Protein AF-A0A2P4XHE2-F1 (afdb_monomer)

Structure (mmCIF, N/CA/C/O backbone):
data_AF-A0A2P4XHE2-F1
#
_entry.id   AF-A0A2P4XHE2-F1
#
loop_
_atom_site.group_PDB
_atom_site.id
_atom_site.type_symbol
_atom_site.label_atom_id
_atom_site.label_alt_id
_atom_site.label_comp_id
_atom_site.label_asym_id
_atom_site.label_entity_id
_atom_site.label_seq_id
_atom_site.pdbx_PDB_ins_code
_atom_site.Cartn_x
_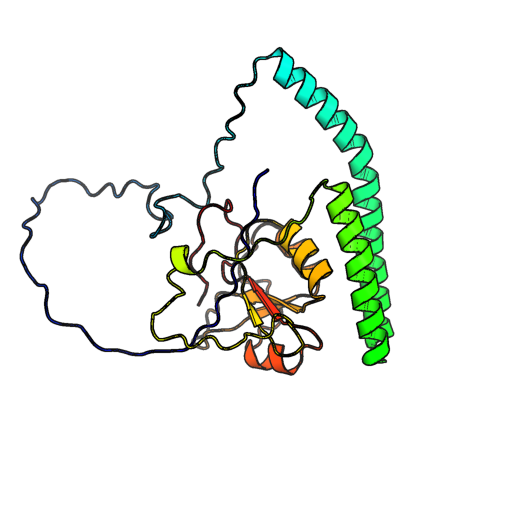atom_site.Cartn_y
_atom_site.Cartn_z
_atom_site.occupancy
_atom_site.B_iso_or_equiv
_atom_site.auth_seq_id
_atom_site.auth_comp_id
_atom_site.auth_asym_id
_atom_site.auth_atom_id
_atom_site.pdbx_PDB_model_num
ATOM 1 N N . MET A 1 1 ? -2.976 2.869 -19.809 1.00 31.91 1 MET A N 1
ATOM 2 C CA . MET A 1 1 ? -3.972 1.784 -19.928 1.00 31.91 1 MET A CA 1
ATOM 3 C C . MET A 1 1 ? -3.359 0.491 -19.411 1.00 31.91 1 MET A C 1
ATOM 5 O O . MET A 1 1 ? -2.682 -0.168 -20.181 1.00 31.91 1 MET A O 1
ATOM 9 N N . THR A 1 2 ? -3.534 0.183 -18.121 1.00 30.78 2 THR A N 1
ATOM 10 C CA . THR A 1 2 ? -3.405 -1.169 -17.529 1.00 30.78 2 THR A CA 1
ATOM 11 C C . THR A 1 2 ? -3.777 -1.090 -16.044 1.00 30.78 2 THR A C 1
ATOM 13 O O . THR A 1 2 ? -3.232 -0.256 -15.325 1.00 30.78 2 THR A O 1
ATOM 16 N N . GLN A 1 3 ? -4.730 -1.933 -15.648 1.00 34.53 3 GLN A N 1
ATOM 17 C CA . GLN A 1 3 ? -5.415 -2.042 -14.351 1.00 34.53 3 GLN A CA 1
ATOM 18 C C . GLN A 1 3 ? -4.506 -2.463 -13.176 1.00 34.53 3 GLN A C 1
ATOM 20 O O . GLN A 1 3 ? -3.525 -3.175 -13.405 1.00 34.53 3 GLN A O 1
ATOM 25 N N . PRO A 1 4 ? -4.914 -2.189 -11.921 1.00 38.31 4 PRO A N 1
ATOM 26 C CA . PRO A 1 4 ? -4.644 -3.052 -10.776 1.00 38.31 4 PRO A CA 1
ATOM 27 C C . PRO A 1 4 ? -5.935 -3.731 -10.272 1.00 38.31 4 PRO A C 1
ATOM 29 O O . PRO A 1 4 ? -6.980 -3.099 -10.129 1.00 38.31 4 PRO A O 1
ATOM 32 N N . ILE A 1 5 ? -5.856 -5.037 -10.010 1.00 35.25 5 ILE A N 1
ATOM 33 C CA . ILE A 1 5 ? -6.949 -5.874 -9.498 1.00 35.25 5 ILE A CA 1
ATOM 34 C C . ILE A 1 5 ? -6.812 -5.953 -7.973 1.00 35.25 5 ILE A C 1
ATOM 36 O O . ILE A 1 5 ? -5.878 -6.572 -7.473 1.00 35.25 5 ILE A O 1
ATOM 40 N N . LEU A 1 6 ? -7.751 -5.352 -7.238 1.00 30.08 6 LEU A N 1
ATOM 41 C CA . LEU A 1 6 ? -7.934 -5.548 -5.796 1.00 30.08 6 LEU A CA 1
ATOM 42 C C . LEU A 1 6 ? -9.179 -6.418 -5.583 1.00 30.08 6 LEU A C 1
ATOM 44 O O . LEU A 1 6 ? -10.278 -6.036 -5.981 1.00 30.08 6 LEU A O 1
ATOM 48 N N . GLN A 1 7 ? -9.010 -7.599 -4.985 1.00 36.44 7 GLN A N 1
ATOM 49 C CA . GLN A 1 7 ? -10.083 -8.579 -4.784 1.00 36.44 7 GLN A CA 1
ATOM 50 C C . GLN A 1 7 ? -10.381 -8.803 -3.294 1.00 36.44 7 GLN A C 1
ATOM 52 O O . GLN A 1 7 ? -9.564 -9.379 -2.584 1.00 36.44 7 GLN A O 1
ATOM 57 N N . LEU A 1 8 ? -11.582 -8.395 -2.863 1.00 28.81 8 LEU A N 1
ATOM 58 C CA . LEU A 1 8 ? -12.221 -8.769 -1.595 1.00 28.81 8 LEU A CA 1
ATOM 59 C C . LEU A 1 8 ? -12.927 -10.121 -1.710 1.00 28.81 8 LEU A C 1
ATOM 61 O O . LEU A 1 8 ? -13.768 -10.298 -2.588 1.00 28.81 8 LEU A O 1
ATOM 65 N N . CYS A 1 9 ? -12.674 -11.023 -0.761 1.00 30.53 9 CYS A N 1
ATOM 66 C CA . CYS A 1 9 ? -13.455 -12.240 -0.550 1.00 30.53 9 CYS A CA 1
ATOM 67 C C . CYS A 1 9 ? -13.792 -12.411 0.938 1.00 30.53 9 CYS A C 1
ATOM 69 O O . CYS A 1 9 ? -12.911 -12.358 1.789 1.00 30.53 9 CYS A O 1
ATOM 71 N N . SER A 1 10 ? -15.077 -12.625 1.229 1.00 26.81 10 SER A N 1
ATOM 72 C CA . SER A 1 10 ? -15.607 -13.019 2.537 1.00 26.81 10 SER A CA 1
ATOM 73 C C . SER A 1 10 ? -15.800 -14.537 2.540 1.00 26.81 10 SER A C 1
ATOM 75 O O . SER A 1 10 ? -16.393 -15.076 1.604 1.00 26.81 10 SER A O 1
ATOM 77 N N . LEU A 1 11 ? -15.264 -15.223 3.551 1.00 30.39 11 LEU A N 1
ATOM 78 C CA . LEU A 1 11 ? -15.358 -16.674 3.717 1.00 30.39 11 LEU A CA 1
ATOM 79 C C . LEU A 1 11 ? -16.548 -17.016 4.617 1.00 30.39 11 LEU A C 1
ATOM 81 O O . LEU A 1 11 ? -16.606 -16.577 5.764 1.00 30.39 11 LEU A O 1
ATOM 85 N N . HIS A 1 12 ? -17.458 -17.847 4.109 1.00 30.03 12 HIS A N 1
ATOM 86 C CA . HIS A 1 12 ? -18.368 -18.625 4.939 1.00 30.03 12 HIS A CA 1
ATOM 87 C C . HIS A 1 12 ? -18.119 -20.110 4.676 1.00 30.03 12 HIS A C 1
ATOM 89 O O . HIS A 1 12 ? -18.004 -20.537 3.528 1.00 30.03 12 HIS A O 1
ATOM 95 N N . SER A 1 13 ? -17.997 -20.837 5.782 1.00 33.34 13 SER A N 1
ATOM 96 C CA . SER A 1 13 ? -17.786 -22.276 5.909 1.00 33.34 13 SER A CA 1
ATOM 97 C C . SER A 1 13 ? -18.733 -23.095 5.034 1.00 33.34 13 SER A C 1
ATOM 99 O O . SER A 1 13 ? -19.907 -22.729 4.943 1.00 33.34 13 SER A O 1
ATOM 101 N N . LEU A 1 14 ? -18.249 -24.210 4.473 1.00 30.33 14 LEU A N 1
ATOM 102 C CA . LEU A 1 14 ? -19.062 -25.413 4.298 1.00 30.33 14 LEU A CA 1
ATOM 103 C C . LEU A 1 14 ? -18.196 -26.676 4.184 1.00 30.33 14 LEU A C 1
ATOM 105 O O . LEU A 1 14 ? -17.383 -26.856 3.280 1.00 30.33 14 LEU A O 1
ATOM 109 N N . GLU A 1 15 ? -18.433 -27.492 5.197 1.00 32.66 15 GLU A N 1
ATOM 110 C CA . GLU A 1 15 ? -18.038 -28.858 5.487 1.00 32.66 15 GLU A CA 1
ATOM 111 C C . GLU A 1 15 ? -18.555 -29.850 4.428 1.00 32.66 15 GLU A C 1
ATOM 113 O O . GLU A 1 15 ? -19.706 -29.779 4.004 1.00 32.66 15 GLU A O 1
ATOM 118 N N . ASP A 1 16 ? -17.668 -30.766 4.043 1.00 33.38 16 ASP A N 1
ATOM 119 C CA . ASP A 1 16 ? -17.878 -32.215 3.963 1.00 33.38 16 ASP A CA 1
ATOM 120 C C . ASP A 1 16 ? -19.127 -32.759 3.235 1.00 33.38 16 ASP A C 1
ATOM 122 O O . ASP A 1 16 ? -20.239 -32.754 3.766 1.00 33.38 16 ASP A O 1
ATOM 126 N N . ARG A 1 17 ? -18.894 -33.309 2.031 1.00 31.62 17 ARG A N 1
ATOM 127 C CA . ARG A 1 17 ? -19.483 -34.536 1.445 1.00 31.62 17 ARG A CA 1
ATOM 128 C C . ARG A 1 17 ? -19.195 -34.551 -0.054 1.00 31.62 17 ARG A C 1
ATOM 130 O O . ARG A 1 17 ? -19.669 -33.681 -0.769 1.00 31.62 17 ARG A O 1
ATOM 137 N N . ASP A 1 18 ? -18.352 -35.495 -0.472 1.00 31.22 18 ASP A N 1
ATOM 138 C CA . ASP A 1 18 ? -18.418 -36.254 -1.739 1.00 31.22 18 ASP A CA 1
ATOM 139 C C . ASP A 1 18 ? -17.044 -36.880 -2.028 1.00 31.22 18 ASP A C 1
ATOM 141 O O . ASP A 1 18 ? -16.368 -36.628 -3.026 1.00 31.22 18 ASP A O 1
ATOM 145 N N . ALA A 1 19 ? -16.615 -37.727 -1.091 1.00 32.06 19 ALA A N 1
ATOM 146 C CA . ALA A 1 19 ? -15.708 -38.818 -1.391 1.00 32.06 19 ALA A CA 1
ATOM 147 C C . ALA A 1 19 ? -16.554 -39.999 -1.885 1.00 32.06 19 ALA A C 1
ATOM 149 O O . ALA A 1 19 ? -17.606 -40.263 -1.314 1.00 32.06 19 ALA A O 1
ATOM 150 N N . GLN A 1 20 ? -16.026 -40.740 -2.866 1.00 31.98 20 GLN A N 1
ATOM 151 C CA . GLN A 1 20 ? -16.607 -41.928 -3.518 1.00 31.98 20 GLN A CA 1
ATOM 152 C C . GLN A 1 20 ? -17.465 -41.623 -4.752 1.00 31.98 20 GLN A C 1
ATOM 154 O O . GLN A 1 20 ? -18.679 -41.617 -4.676 1.00 31.98 20 GLN A O 1
ATOM 159 N N . HIS A 1 21 ? -16.822 -41.419 -5.907 1.00 31.42 21 HIS A N 1
ATOM 160 C CA . HIS A 1 21 ? -17.193 -42.030 -7.198 1.00 31.42 21 HIS A CA 1
ATOM 161 C C . HIS A 1 21 ? -16.370 -41.390 -8.326 1.00 31.42 21 HIS A C 1
ATOM 163 O O . HIS A 1 21 ? -16.851 -40.495 -9.002 1.00 31.42 21 HIS A O 1
ATOM 169 N N . LEU A 1 22 ? -15.117 -41.824 -8.526 1.00 33.22 22 LEU A N 1
ATOM 170 C CA . LEU A 1 22 ? -14.379 -41.690 -9.802 1.00 33.22 22 LEU A CA 1
ATOM 171 C C . LEU A 1 22 ? -13.026 -42.417 -9.720 1.00 33.22 22 LEU A C 1
ATOM 173 O O . LEU A 1 22 ? -11.956 -41.862 -9.939 1.00 33.22 22 LEU A O 1
ATOM 177 N N . ALA A 1 23 ? -13.079 -43.706 -9.387 1.00 33.59 23 ALA A N 1
ATOM 178 C CA . ALA A 1 23 ? -11.962 -44.620 -9.589 1.00 33.59 23 ALA A CA 1
ATOM 179 C C . ALA A 1 23 ? -12.135 -45.300 -10.955 1.00 33.59 23 ALA A C 1
ATOM 181 O O . ALA A 1 23 ? -12.599 -46.436 -11.033 1.00 33.59 23 ALA A O 1
ATOM 182 N N . HIS A 1 24 ? -11.790 -44.599 -12.041 1.00 34.41 24 HIS A N 1
ATOM 183 C CA . HIS A 1 24 ? -11.580 -45.240 -13.338 1.00 34.41 24 HIS A CA 1
ATOM 184 C C . HIS A 1 24 ? -10.122 -45.073 -13.764 1.00 34.41 24 HIS A C 1
ATOM 186 O O . HIS A 1 24 ? -9.576 -43.974 -13.837 1.00 34.41 24 HIS A O 1
ATOM 192 N N . ARG A 1 25 ? -9.491 -46.230 -13.950 1.00 34.38 25 ARG A N 1
ATOM 193 C CA . ARG A 1 25 ? -8.059 -46.471 -14.094 1.00 34.38 25 ARG A CA 1
ATOM 194 C C . ARG A 1 25 ? -7.477 -45.768 -15.325 1.00 34.38 25 ARG A C 1
ATOM 196 O O . ARG A 1 25 ? -7.853 -46.093 -16.446 1.00 34.38 25 ARG A O 1
ATOM 203 N N . VAL A 1 26 ? -6.483 -44.909 -15.106 1.00 39.62 26 VAL A N 1
ATOM 204 C CA . VAL A 1 26 ? -5.451 -44.580 -16.097 1.00 39.62 26 VAL A CA 1
ATOM 205 C C . VAL A 1 26 ? -4.152 -45.199 -15.589 1.00 39.62 26 VAL A C 1
ATOM 207 O O . VAL A 1 26 ? -3.579 -44.756 -14.597 1.00 39.62 26 VAL A O 1
ATOM 210 N N . SER A 1 27 ? -3.734 -46.288 -16.226 1.00 32.00 27 SER A N 1
ATOM 211 C CA . SER A 1 27 ? -2.457 -46.956 -15.984 1.00 32.00 27 SER A CA 1
ATOM 212 C C . SER A 1 27 ? -1.318 -46.100 -16.545 1.00 32.00 27 SER A C 1
ATOM 214 O O . SER A 1 27 ? -1.157 -46.010 -17.761 1.00 32.00 27 SER A O 1
ATOM 216 N N . ILE A 1 28 ? -0.546 -45.464 -15.663 1.00 40.50 28 ILE A N 1
ATOM 217 C CA . ILE A 1 28 ? 0.659 -44.700 -16.012 1.00 40.50 28 ILE A CA 1
ATOM 218 C C . ILE A 1 28 ? 1.874 -45.645 -15.915 1.00 40.50 28 ILE A C 1
ATOM 220 O O . ILE A 1 28 ? 1.992 -46.361 -14.918 1.00 40.50 28 ILE A O 1
ATOM 224 N N . PRO A 1 29 ? 2.767 -45.688 -16.922 1.00 37.38 29 PRO A N 1
ATOM 225 C CA . PRO A 1 29 ? 3.946 -46.555 -16.917 1.00 37.38 29 PRO A CA 1
ATOM 226 C C . PRO A 1 29 ? 4.953 -46.166 -15.814 1.00 37.38 29 PRO A C 1
ATOM 228 O O . PRO A 1 29 ? 5.157 -44.977 -15.560 1.00 37.38 29 PRO A O 1
ATOM 231 N N . PRO A 1 30 ? 5.639 -47.136 -15.180 1.00 47.22 30 PRO A N 1
ATOM 232 C CA . PRO A 1 30 ? 6.496 -46.883 -14.033 1.00 47.22 30 PRO A CA 1
ATOM 233 C C . PRO A 1 30 ? 7.950 -46.675 -14.474 1.00 47.22 30 PRO A C 1
ATOM 235 O O . PRO A 1 30 ? 8.785 -47.515 -14.171 1.00 47.22 30 PRO A O 1
ATOM 238 N N . ASN A 1 31 ? 8.265 -45.614 -15.233 1.00 42.69 31 ASN A N 1
ATOM 239 C CA . ASN A 1 31 ? 9.652 -45.103 -15.308 1.00 42.69 31 ASN A CA 1
ATOM 240 C C . ASN A 1 31 ? 9.845 -43.769 -16.055 1.00 42.69 31 ASN A C 1
ATOM 242 O O . ASN A 1 31 ? 10.823 -43.577 -16.774 1.00 42.69 31 ASN A O 1
ATOM 246 N N . THR A 1 32 ? 8.959 -42.796 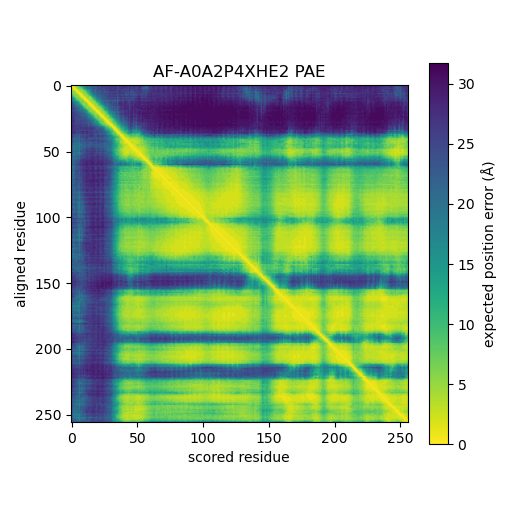-15.868 1.00 46.25 32 THR A N 1
ATOM 247 C CA . THR A 1 32 ? 9.333 -41.390 -16.073 1.00 46.25 32 THR A CA 1
ATOM 248 C C . THR A 1 32 ? 9.672 -40.816 -14.713 1.00 46.25 32 THR A C 1
ATOM 250 O O . THR A 1 32 ? 8.797 -40.562 -13.890 1.00 46.25 32 THR A O 1
ATOM 253 N N . SER A 1 33 ? 10.968 -40.650 -14.454 1.00 47.44 33 SER A N 1
ATOM 254 C CA . SER A 1 33 ? 11.471 -39.858 -13.339 1.00 47.44 33 SER A CA 1
ATOM 255 C C . SER A 1 33 ? 10.660 -38.567 -13.240 1.00 47.44 33 SER A C 1
ATOM 257 O O . SER A 1 33 ? 10.711 -37.729 -14.142 1.00 47.44 33 SER A O 1
ATOM 259 N N . LEU A 1 34 ? 9.900 -38.441 -12.153 1.00 48.06 34 LEU A N 1
ATOM 260 C CA . LEU A 1 34 ? 9.158 -37.259 -11.741 1.00 48.06 34 LEU A CA 1
ATOM 261 C C . LEU A 1 34 ? 10.135 -36.107 -11.467 1.00 48.06 34 LEU A C 1
ATOM 263 O O . LEU A 1 34 ? 10.306 -35.666 -10.333 1.00 48.06 34 LEU A O 1
ATOM 267 N N . SER A 1 35 ? 10.745 -35.546 -12.509 1.00 49.16 35 SER A N 1
ATOM 268 C CA . SER A 1 35 ? 10.979 -34.114 -12.508 1.00 49.16 35 SER A CA 1
ATOM 269 C C . SER A 1 35 ? 9.602 -33.477 -12.671 1.00 49.16 35 SER A C 1
ATOM 271 O O . SER A 1 35 ? 9.223 -33.055 -13.761 1.00 49.16 35 SER A O 1
ATOM 273 N N . MET A 1 36 ? 8.824 -33.421 -11.583 1.00 52.50 36 MET A N 1
ATOM 274 C CA . MET A 1 36 ? 7.921 -32.286 -11.420 1.00 52.50 36 MET A CA 1
ATOM 275 C C . MET A 1 36 ? 8.792 -31.081 -11.729 1.00 52.50 36 MET A C 1
ATOM 277 O O . MET A 1 36 ? 9.771 -30.862 -11.009 1.00 52.50 36 MET A O 1
ATOM 281 N N . GLU A 1 37 ? 8.534 -30.415 -12.859 1.00 55.38 37 GLU A N 1
ATOM 282 C CA . GLU A 1 37 ? 9.315 -29.269 -13.301 1.00 55.38 37 GLU A CA 1
ATOM 283 C C . GLU A 1 37 ? 9.526 -28.404 -12.071 1.00 55.38 37 GLU A C 1
ATOM 285 O O . GLU A 1 37 ? 8.563 -27.921 -11.475 1.00 55.38 37 GLU A O 1
ATOM 290 N N . LYS A 1 38 ? 10.776 -28.298 -11.619 1.00 57.38 38 LYS A N 1
ATOM 291 C CA . LYS A 1 38 ? 11.156 -27.760 -10.303 1.00 57.38 38 LYS A CA 1
ATOM 292 C C . LYS A 1 38 ? 10.609 -26.340 -10.063 1.00 57.38 38 LYS A C 1
ATOM 294 O O . LYS A 1 38 ? 10.585 -25.856 -8.935 1.00 57.38 38 LYS A O 1
ATOM 299 N N . TYR A 1 39 ? 10.140 -25.701 -11.134 1.00 55.69 39 TYR A N 1
ATOM 300 C CA . TYR A 1 39 ? 9.570 -24.364 -11.226 1.00 55.69 39 TYR A CA 1
ATOM 301 C C . TYR A 1 39 ? 8.030 -24.296 -11.145 1.00 55.69 39 TYR A C 1
ATOM 303 O O . TYR A 1 39 ? 7.500 -23.202 -10.944 1.00 55.69 39 TYR A O 1
ATOM 311 N N . SER A 1 40 ? 7.319 -25.424 -11.256 1.00 69.44 40 SER A N 1
ATOM 312 C CA . SER A 1 40 ? 5.846 -25.512 -11.213 1.00 69.44 40 SER A CA 1
ATOM 313 C C . SER A 1 40 ? 5.273 -25.589 -9.794 1.00 69.44 40 SER A C 1
ATOM 315 O O . SER A 1 40 ? 4.098 -25.301 -9.593 1.00 69.44 40 SER A O 1
ATOM 317 N N . ARG A 1 41 ? 6.099 -25.896 -8.780 1.00 79.88 41 ARG A N 1
ATOM 318 C CA . ARG A 1 41 ? 5.663 -26.041 -7.375 1.00 79.88 41 ARG A CA 1
ATOM 319 C C . ARG A 1 41 ? 4.911 -24.819 -6.835 1.00 79.88 41 ARG A C 1
ATOM 321 O O . ARG A 1 41 ? 4.034 -24.967 -5.990 1.00 79.88 41 ARG A O 1
ATOM 328 N N . TRP A 1 42 ? 5.286 -23.629 -7.295 1.00 76.38 42 TRP A N 1
ATOM 329 C CA . TRP A 1 42 ? 4.678 -22.362 -6.885 1.00 76.38 42 TRP A CA 1
ATOM 330 C C . TRP A 1 42 ? 3.744 -21.779 -7.940 1.00 76.38 42 TRP A C 1
ATOM 332 O O . TRP A 1 42 ? 3.282 -20.659 -7.760 1.00 76.38 42 TRP A O 1
ATOM 342 N N . ALA A 1 43 ? 3.491 -22.486 -9.043 1.00 82.00 43 ALA A N 1
ATOM 343 C CA . ALA A 1 43 ? 2.541 -22.023 -10.036 1.00 82.00 43 ALA A CA 1
ATOM 344 C C . ALA A 1 43 ? 1.146 -21.942 -9.408 1.00 82.00 43 ALA A C 1
ATOM 346 O O . ALA A 1 43 ? 0.705 -22.849 -8.698 1.00 82.00 43 ALA A O 1
ATOM 347 N N . ASP A 1 44 ? 0.464 -20.833 -9.661 1.00 81.69 44 ASP A N 1
ATOM 348 C CA . ASP A 1 44 ? -0.937 -20.689 -9.299 1.00 81.69 44 ASP A CA 1
ATOM 349 C C . ASP A 1 44 ? -1.763 -21.748 -10.044 1.00 81.69 44 ASP A C 1
ATOM 351 O O . ASP A 1 44 ? -1.600 -21.952 -11.246 1.00 81.69 44 ASP A O 1
ATOM 355 N N . LEU A 1 45 ? -2.642 -22.435 -9.315 1.00 77.38 45 LEU A N 1
ATOM 356 C CA . LEU A 1 45 ? -3.456 -23.540 -9.827 1.00 77.38 45 LEU A CA 1
ATOM 357 C C . LEU A 1 45 ? -4.409 -23.095 -10.939 1.00 77.38 45 LEU A C 1
ATOM 359 O O . LEU A 1 45 ? -4.756 -23.892 -11.806 1.00 77.38 45 LEU A O 1
ATOM 363 N N . THR A 1 46 ? -4.845 -21.835 -10.907 1.00 76.94 46 THR A N 1
ATOM 364 C CA . THR A 1 46 ? -5.821 -21.312 -11.868 1.00 76.94 46 THR A CA 1
ATOM 365 C C . THR A 1 46 ? -5.164 -20.784 -13.138 1.00 76.94 46 THR A C 1
ATOM 367 O O . THR A 1 46 ? -5.705 -20.953 -14.228 1.00 76.94 46 THR A O 1
ATOM 370 N N . THR A 1 47 ? -3.993 -20.155 -13.015 1.00 79.44 47 THR A N 1
ATOM 371 C CA . THR A 1 47 ? -3.315 -19.483 -14.134 1.00 79.44 47 THR A CA 1
ATOM 372 C C . THR A 1 47 ? -2.094 -20.235 -14.663 1.00 79.44 47 THR A C 1
ATOM 374 O O . THR A 1 47 ? -1.640 -19.947 -15.768 1.00 79.44 47 THR A O 1
ATOM 377 N N . GLY A 1 48 ? -1.526 -21.165 -13.891 1.00 83.19 48 GLY A N 1
ATOM 378 C CA . GLY A 1 48 ? -0.248 -21.819 -14.184 1.00 83.19 48 GLY A CA 1
ATOM 379 C C . GLY A 1 48 ? 0.964 -20.880 -14.106 1.00 83.19 48 GLY A C 1
ATOM 380 O O . GLY A 1 48 ? 2.078 -21.278 -14.445 1.00 83.19 48 GLY A O 1
ATOM 381 N N . ILE A 1 49 ? 0.778 -19.623 -13.681 1.00 85.56 49 ILE A N 1
ATOM 382 C CA . ILE A 1 49 ? 1.837 -18.611 -13.635 1.00 85.56 49 ILE A CA 1
ATOM 383 C C . ILE A 1 49 ? 2.556 -18.688 -12.290 1.00 85.56 49 ILE A C 1
ATOM 385 O O . ILE A 1 49 ? 1.936 -18.758 -11.232 1.00 85.56 49 ILE A O 1
ATOM 389 N N . ASN A 1 50 ? 3.886 -18.609 -12.321 1.00 86.94 50 ASN A N 1
ATOM 390 C CA . ASN A 1 50 ? 4.678 -18.498 -11.104 1.00 86.94 50 ASN A CA 1
ATOM 391 C C . ASN A 1 50 ? 4.610 -17.051 -10.547 1.00 86.94 50 ASN A C 1
ATOM 393 O O . ASN A 1 50 ? 4.992 -16.111 -11.257 1.00 86.94 50 ASN A O 1
ATOM 397 N N . PRO A 1 51 ? 4.164 -16.849 -9.291 1.00 85.44 51 PRO A N 1
ATOM 398 C CA . PRO A 1 51 ? 3.973 -15.538 -8.667 1.00 85.44 51 PRO A CA 1
ATOM 399 C C . PRO A 1 51 ? 5.285 -14.810 -8.369 1.00 85.44 51 PRO A C 1
ATOM 401 O O . PRO A 1 51 ? 5.275 -13.593 -8.205 1.00 85.44 51 PRO A O 1
ATOM 404 N N . PHE A 1 52 ? 6.415 -15.519 -8.337 1.00 85.19 52 PHE A N 1
ATOM 405 C CA . PHE A 1 52 ? 7.734 -14.948 -8.054 1.00 85.19 52 PHE A CA 1
ATOM 406 C C . PHE A 1 52 ? 8.523 -14.605 -9.317 1.00 85.19 52 PHE A C 1
ATOM 408 O O . PHE A 1 52 ? 9.562 -13.952 -9.242 1.00 85.19 52 PHE A O 1
ATOM 415 N N . VAL A 1 53 ? 8.046 -15.027 -10.491 1.00 85.31 53 VAL A N 1
ATOM 416 C CA . VAL A 1 53 ? 8.736 -14.738 -11.748 1.00 85.31 53 VAL A CA 1
ATOM 417 C C . VAL A 1 53 ? 8.368 -13.326 -12.207 1.00 85.31 53 VAL A C 1
ATOM 419 O O . VAL A 1 53 ? 7.178 -13.038 -12.410 1.00 85.31 53 VAL A O 1
ATOM 422 N N . PRO A 1 54 ? 9.357 -12.429 -12.393 1.00 81.31 54 PRO A N 1
ATOM 423 C CA . PRO A 1 54 ? 9.096 -11.105 -12.919 1.00 81.31 54 PRO A CA 1
ATOM 424 C C . PRO A 1 54 ? 8.550 -11.226 -14.337 1.00 81.31 54 PRO A C 1
ATOM 426 O O . PRO A 1 54 ? 9.085 -11.927 -15.199 1.00 81.31 54 PRO A O 1
ATOM 429 N N . GLN A 1 55 ? 7.458 -10.519 -14.584 1.00 78.25 55 GLN A N 1
ATOM 430 C CA . GLN A 1 55 ? 6.821 -10.523 -15.887 1.00 78.25 55 GLN A CA 1
ATOM 431 C C . GLN A 1 55 ? 7.707 -9.762 -16.873 1.00 78.25 55 GLN A C 1
ATOM 433 O O . GLN A 1 55 ? 8.038 -8.594 -16.650 1.00 78.25 55 GLN A O 1
ATOM 438 N N . ARG A 1 56 ? 8.075 -10.413 -17.984 1.00 73.44 56 ARG A N 1
ATOM 439 C CA . ARG A 1 56 ? 8.782 -9.735 -19.074 1.00 73.44 56 ARG A CA 1
ATOM 440 C C . ARG A 1 56 ? 7.911 -8.585 -19.569 1.00 73.44 56 ARG A C 1
ATOM 442 O O . ARG A 1 56 ? 6.797 -8.797 -20.052 1.00 73.44 56 ARG A O 1
ATOM 449 N N . ARG A 1 57 ? 8.412 -7.358 -19.439 1.00 68.00 57 ARG A N 1
ATOM 450 C CA . ARG A 1 57 ? 7.749 -6.194 -20.024 1.00 68.00 57 ARG A CA 1
ATOM 451 C C . ARG A 1 57 ? 7.880 -6.293 -21.546 1.00 68.00 57 ARG A C 1
ATOM 453 O O . ARG A 1 57 ? 8.978 -6.514 -22.047 1.00 68.00 57 ARG A O 1
ATOM 460 N N . ARG A 1 58 ? 6.774 -6.136 -22.282 1.00 66.19 58 ARG A N 1
ATOM 461 C CA . ARG A 1 58 ? 6.769 -6.060 -23.757 1.00 66.19 58 ARG A CA 1
ATOM 462 C C . ARG A 1 58 ? 7.255 -4.684 -24.226 1.00 66.19 58 ARG A C 1
ATOM 464 O O . ARG A 1 58 ? 6.517 -3.960 -24.880 1.00 66.19 58 ARG A O 1
ATOM 471 N N . PHE A 1 59 ? 8.472 -4.299 -23.860 1.00 61.91 59 PHE A N 1
ATOM 472 C CA . PHE A 1 59 ? 9.113 -3.142 -24.473 1.00 61.91 59 PHE A CA 1
ATOM 473 C C . PHE A 1 59 ? 10.130 -3.655 -25.481 1.00 61.91 59 PHE A C 1
ATOM 475 O O . PHE A 1 59 ? 11.180 -4.175 -25.117 1.00 61.91 59 PHE A O 1
ATOM 482 N N . THR A 1 60 ? 9.786 -3.554 -26.761 1.00 62.31 60 THR A N 1
ATOM 483 C CA . THR A 1 60 ? 10.742 -3.706 -27.855 1.00 62.31 60 THR A CA 1
ATOM 484 C C . THR A 1 60 ? 11.486 -2.377 -27.973 1.00 62.31 60 THR A C 1
ATOM 486 O O . THR A 1 60 ? 11.057 -1.491 -28.709 1.00 62.31 60 THR A O 1
ATOM 489 N N . SER A 1 61 ? 12.533 -2.166 -27.178 1.00 68.44 61 SER A N 1
ATOM 490 C CA . SER A 1 61 ? 13.306 -0.922 -27.241 1.00 68.44 61 SER A CA 1
ATOM 491 C C . SER A 1 61 ? 14.648 -1.164 -27.923 1.00 68.44 61 SER A C 1
ATOM 493 O O . SER A 1 61 ? 15.477 -1.939 -27.449 1.00 68.44 61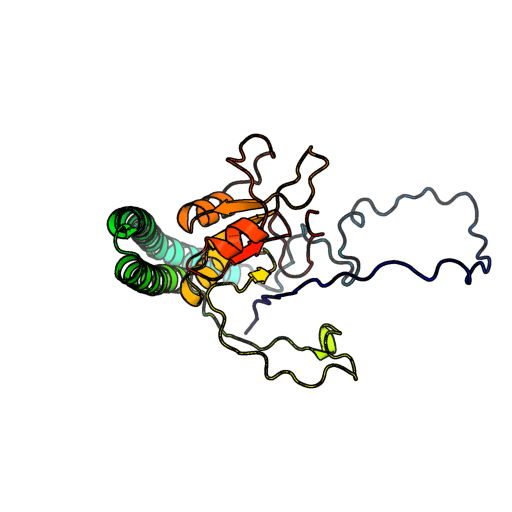 SER A O 1
ATOM 495 N N . GLY A 1 62 ? 14.869 -0.487 -29.052 1.00 87.12 62 GLY A N 1
ATOM 496 C CA . GLY A 1 62 ? 16.210 -0.334 -29.612 1.00 87.12 62 GLY A CA 1
ATOM 497 C C . GLY A 1 62 ? 17.101 0.488 -28.674 1.00 87.12 62 GLY A C 1
ATOM 498 O O . GLY A 1 62 ? 16.603 1.221 -27.815 1.00 87.12 62 GLY A O 1
ATOM 499 N N . TRP A 1 63 ? 18.420 0.399 -28.854 1.00 87.44 63 TRP A N 1
ATOM 500 C CA . TRP A 1 63 ? 19.411 1.092 -28.017 1.00 87.44 63 TRP A CA 1
ATOM 501 C C . TRP A 1 63 ? 19.136 2.600 -27.807 1.00 87.44 63 TRP A C 1
ATOM 503 O O . TRP A 1 63 ? 19.194 3.038 -26.656 1.00 87.44 63 TRP A O 1
ATOM 513 N N . PRO A 1 64 ? 18.716 3.386 -28.825 1.00 88.62 64 PRO A N 1
ATOM 514 C CA . PRO A 1 64 ? 18.407 4.809 -28.632 1.00 88.62 64 PRO A CA 1
ATOM 515 C C . PRO A 1 64 ? 17.236 5.063 -27.672 1.00 88.62 64 PRO A C 1
ATOM 517 O O . PRO A 1 64 ? 17.281 5.980 -26.853 1.00 88.62 64 PRO A O 1
ATOM 520 N N . VAL A 1 65 ? 16.196 4.224 -27.731 1.00 89.56 65 VAL A N 1
ATOM 521 C CA . VAL A 1 65 ? 15.018 4.335 -26.855 1.00 89.56 65 VAL A CA 1
ATOM 522 C C . VAL A 1 65 ? 15.406 4.029 -25.412 1.00 89.56 65 VAL A C 1
ATOM 524 O O . VAL A 1 65 ? 14.969 4.721 -24.495 1.00 89.56 65 VAL A O 1
ATOM 527 N N . THR A 1 66 ? 16.276 3.040 -25.209 1.00 88.19 66 THR A N 1
ATOM 528 C CA . THR A 1 66 ? 16.782 2.679 -23.882 1.00 88.19 66 THR A CA 1
ATOM 529 C C . THR A 1 66 ? 17.584 3.821 -23.251 1.00 88.19 66 THR A C 1
ATOM 531 O O . THR A 1 66 ? 17.379 4.114 -22.075 1.00 88.19 66 THR A O 1
ATOM 534 N N . ILE A 1 67 ? 18.443 4.512 -24.014 1.00 91.88 67 ILE A N 1
ATOM 535 C CA . ILE A 1 67 ? 19.194 5.678 -23.508 1.00 91.88 67 ILE A CA 1
ATOM 536 C C . ILE A 1 67 ? 18.240 6.804 -23.129 1.00 91.88 67 ILE A C 1
ATOM 538 O O . ILE A 1 67 ? 18.322 7.329 -22.019 1.00 91.88 67 ILE A O 1
ATOM 542 N N . LEU A 1 68 ? 17.312 7.157 -24.022 1.00 92.56 68 LEU A N 1
ATOM 543 C CA . LEU A 1 68 ? 16.351 8.223 -23.758 1.00 92.56 68 LEU A CA 1
ATOM 544 C C . LEU A 1 68 ? 15.518 7.918 -22.507 1.00 92.56 68 LEU A C 1
ATOM 546 O O . LEU A 1 68 ? 15.318 8.793 -21.663 1.00 92.56 68 LEU A O 1
ATOM 550 N N . GLN A 1 69 ? 15.076 6.669 -22.352 1.00 90.06 69 GLN A N 1
ATOM 551 C CA . GLN A 1 69 ? 14.336 6.214 -21.179 1.00 90.06 69 GLN A CA 1
ATOM 552 C C . GLN A 1 69 ? 15.190 6.252 -19.903 1.00 90.06 69 GLN A C 1
ATOM 554 O O . GLN A 1 69 ? 14.691 6.658 -18.855 1.00 90.06 69 GLN A O 1
ATOM 559 N N . ALA A 1 70 ? 16.467 5.871 -19.976 1.00 91.44 70 ALA A N 1
ATOM 560 C CA . ALA A 1 70 ? 17.379 5.917 -18.837 1.00 91.44 70 ALA A CA 1
ATOM 561 C C . ALA A 1 70 ? 17.663 7.357 -18.387 1.00 91.44 70 ALA A C 1
ATOM 563 O O . ALA A 1 70 ? 17.589 7.648 -17.193 1.00 91.44 70 ALA A O 1
ATOM 564 N N . VAL A 1 71 ? 17.929 8.270 -19.325 1.00 94.69 71 VAL A N 1
ATOM 565 C CA . VAL A 1 71 ? 18.208 9.683 -19.025 1.00 94.69 71 VAL A CA 1
ATOM 566 C C . VAL A 1 71 ? 16.958 10.369 -18.475 1.00 94.69 71 VAL A C 1
ATOM 568 O O . VAL A 1 71 ? 16.994 10.917 -17.375 1.00 94.69 71 VAL A O 1
ATOM 571 N N . SER A 1 72 ? 15.831 10.282 -19.189 1.00 93.19 72 SER A N 1
ATOM 572 C CA . SER A 1 72 ? 14.569 10.891 -18.743 1.00 93.19 72 SER A CA 1
ATOM 573 C C . SER A 1 72 ? 14.081 10.304 -17.415 1.00 93.19 72 SER A C 1
ATOM 575 O O . SER A 1 72 ? 13.665 11.048 -16.526 1.00 93.19 72 SER A O 1
ATOM 577 N N . GLY A 1 73 ? 14.197 8.984 -17.240 1.00 91.50 73 GLY A N 1
ATOM 578 C CA . GLY A 1 73 ? 13.868 8.300 -15.995 1.00 91.50 73 GLY A CA 1
ATOM 579 C C . GLY A 1 73 ? 14.756 8.732 -14.830 1.00 91.50 73 GLY A C 1
ATOM 580 O O . GLY A 1 73 ? 14.241 8.951 -13.737 1.00 91.50 73 GLY A O 1
ATOM 581 N N . SER A 1 74 ? 16.059 8.921 -15.058 1.00 94.12 74 SER A N 1
ATOM 582 C CA . SER A 1 74 ? 16.998 9.370 -14.020 1.00 94.12 74 SER A CA 1
ATOM 583 C C . SER A 1 74 ? 16.733 10.812 -13.593 1.00 94.12 74 SER A C 1
ATOM 585 O O . SER A 1 74 ? 16.685 11.092 -12.398 1.00 94.12 74 SER A O 1
ATOM 587 N N . VAL A 1 75 ? 16.481 11.718 -14.544 1.00 95.25 75 VAL A N 1
ATOM 588 C CA . VAL A 1 75 ? 16.113 13.115 -14.244 1.00 95.25 75 VAL A CA 1
ATOM 589 C C . VAL A 1 75 ? 14.818 13.165 -13.432 1.00 95.25 75 VAL A C 1
ATOM 591 O O . VAL A 1 75 ? 14.747 13.835 -12.401 1.00 95.25 75 VAL A O 1
ATOM 594 N N . LEU A 1 76 ? 13.803 12.404 -13.849 1.00 93.31 76 LEU A N 1
ATOM 595 C CA . LEU A 1 76 ? 12.530 12.340 -13.139 1.00 93.31 76 LEU A CA 1
ATOM 596 C C . LEU A 1 76 ? 12.678 11.714 -11.744 1.00 93.31 76 LEU A C 1
ATOM 598 O O . LEU A 1 76 ? 12.023 12.161 -10.803 1.00 93.31 76 LEU A O 1
ATOM 602 N N . ALA A 1 77 ? 13.545 10.710 -11.591 1.00 92.88 77 ALA A N 1
ATOM 603 C CA . ALA A 1 77 ? 13.853 10.103 -10.301 1.00 92.88 77 ALA A CA 1
ATOM 604 C C . ALA A 1 77 ? 14.553 11.091 -9.359 1.00 92.88 77 ALA A C 1
ATOM 606 O O . ALA A 1 77 ? 14.133 11.209 -8.211 1.00 92.88 77 ALA A O 1
ATOM 607 N N . LEU A 1 78 ? 15.548 11.844 -9.841 1.00 95.38 78 LEU A N 1
ATOM 608 C CA . LEU A 1 78 ? 16.250 12.864 -9.053 1.00 95.38 78 LEU A CA 1
ATOM 609 C C . LEU A 1 78 ? 15.314 13.978 -8.579 1.00 95.38 78 LEU A C 1
ATOM 611 O O . LEU A 1 78 ? 15.434 14.431 -7.445 1.00 95.38 78 LEU A O 1
ATOM 615 N N . LEU A 1 79 ? 14.348 14.379 -9.409 1.00 94.31 79 LEU A N 1
ATOM 616 C CA . LEU A 1 79 ? 13.344 15.373 -9.031 1.00 94.31 79 LEU A CA 1
ATOM 617 C C . LEU A 1 79 ? 12.329 14.822 -8.018 1.00 94.31 79 LEU A C 1
ATOM 619 O O . LEU A 1 79 ? 11.948 15.506 -7.070 1.00 94.31 79 LEU A O 1
ATOM 623 N N . ARG A 1 80 ? 11.867 13.580 -8.209 1.00 94.69 80 ARG A N 1
ATOM 624 C CA . ARG A 1 80 ? 10.838 12.967 -7.354 1.00 94.69 80 ARG A CA 1
ATOM 625 C C . ARG A 1 80 ? 11.380 12.490 -6.016 1.00 94.69 80 ARG A C 1
ATOM 627 O O . ARG A 1 80 ? 10.656 12.555 -5.030 1.00 94.69 80 ARG A O 1
ATOM 634 N N . PHE A 1 81 ? 12.621 12.018 -5.963 1.00 94.81 81 PHE A N 1
ATOM 635 C CA . PHE A 1 81 ? 13.230 11.470 -4.754 1.00 94.81 81 PHE A CA 1
ATOM 636 C C . PHE A 1 81 ? 13.137 12.401 -3.528 1.00 94.81 81 PHE A C 1
ATOM 638 O O . PHE A 1 81 ? 12.597 11.952 -2.513 1.00 94.81 81 PHE A O 1
ATOM 645 N N . PRO A 1 82 ? 13.555 13.684 -3.583 1.00 96.06 82 PRO A N 1
ATOM 646 C CA . PRO A 1 82 ? 13.429 14.581 -2.434 1.00 96.06 82 PRO A CA 1
ATOM 647 C C . PRO A 1 82 ? 11.963 14.822 -2.050 1.00 96.06 82 PRO A C 1
ATOM 649 O O . PRO A 1 82 ? 11.640 14.871 -0.866 1.00 96.06 82 PRO A O 1
ATOM 652 N N . LEU A 1 83 ? 11.056 14.896 -3.030 1.00 95.31 83 LEU A N 1
ATOM 653 C CA . LEU A 1 83 ? 9.624 15.077 -2.777 1.00 95.31 83 LEU A CA 1
ATOM 654 C C . LEU A 1 83 ? 9.010 13.866 -2.064 1.00 95.31 83 LEU A C 1
ATOM 656 O O . LEU A 1 83 ? 8.242 14.038 -1.115 1.00 95.31 83 LEU A O 1
ATOM 660 N N . VAL A 1 84 ? 9.365 12.645 -2.483 1.00 94.31 84 VAL A N 1
ATOM 661 C CA . VAL A 1 84 ? 8.946 11.407 -1.807 1.00 94.31 84 VAL A CA 1
ATOM 662 C C . VAL A 1 84 ? 9.504 11.367 -0.390 1.00 94.31 84 VAL A C 1
ATOM 664 O O . VAL A 1 84 ? 8.760 11.047 0.538 1.00 94.31 84 VAL A O 1
ATOM 667 N N . LEU A 1 85 ? 10.781 11.712 -0.209 1.00 94.50 85 LEU A N 1
ATOM 668 C CA . LEU A 1 85 ? 11.433 11.703 1.097 1.00 94.50 85 LEU A CA 1
ATOM 669 C C . LEU A 1 85 ? 10.727 12.651 2.075 1.00 94.50 85 LEU A C 1
ATOM 671 O O . LEU A 1 85 ? 10.280 12.211 3.133 1.00 94.50 85 LEU A O 1
ATOM 675 N N . VAL A 1 86 ? 10.548 13.919 1.693 1.00 96.50 86 VAL A N 1
ATOM 676 C CA . VAL A 1 86 ? 9.874 14.928 2.527 1.00 96.50 86 VAL A CA 1
ATOM 677 C C . VAL A 1 86 ? 8.431 14.523 2.827 1.00 96.50 86 VAL A C 1
ATOM 679 O O . VAL A 1 86 ? 8.008 14.568 3.981 1.00 96.50 86 VAL A O 1
ATOM 682 N N . SER A 1 87 ? 7.686 14.053 1.821 1.00 94.50 87 SER A N 1
ATOM 683 C CA . SER A 1 87 ? 6.290 13.628 2.005 1.00 94.50 87 SER A CA 1
ATOM 684 C C . SER A 1 87 ? 6.166 12.411 2.925 1.00 94.50 87 SER A C 1
ATOM 686 O O . SER A 1 87 ? 5.234 12.330 3.722 1.00 94.50 87 SER A O 1
ATOM 688 N N . THR A 1 88 ? 7.113 11.472 2.852 1.00 93.25 88 THR A N 1
ATOM 689 C CA . THR A 1 88 ? 7.137 10.283 3.718 1.00 93.25 88 THR A CA 1
ATOM 690 C C . THR A 1 88 ? 7.483 10.656 5.156 1.00 93.25 88 THR A C 1
ATOM 692 O O . THR A 1 88 ? 6.829 10.181 6.082 1.00 93.25 88 THR A O 1
ATOM 695 N N . VAL A 1 89 ? 8.461 11.544 5.364 1.00 95.44 89 VAL A N 1
ATOM 696 C CA . VAL A 1 89 ? 8.791 12.060 6.702 1.00 95.44 89 VAL A CA 1
ATOM 697 C C . VAL A 1 89 ? 7.589 12.794 7.300 1.00 95.44 89 VAL A C 1
ATOM 699 O O . VAL A 1 89 ? 7.205 12.512 8.434 1.00 95.44 89 VAL A O 1
ATOM 702 N N . ALA A 1 90 ? 6.931 13.659 6.522 1.00 95.38 90 ALA A N 1
ATOM 703 C CA . ALA A 1 90 ? 5.710 14.340 6.944 1.00 95.38 90 ALA A CA 1
ATOM 704 C C . ALA A 1 90 ? 4.589 13.349 7.303 1.00 95.38 90 ALA A C 1
ATOM 706 O O . ALA A 1 90 ? 3.937 13.516 8.334 1.00 95.38 90 ALA A O 1
ATOM 707 N N . LEU A 1 91 ? 4.400 12.284 6.512 1.00 93.88 91 LEU A N 1
ATOM 708 C CA . LEU A 1 91 ? 3.438 11.221 6.810 1.00 93.88 91 LEU A CA 1
ATOM 709 C C . LEU A 1 91 ? 3.708 10.578 8.173 1.00 93.88 91 LEU A C 1
ATOM 711 O O . LEU A 1 91 ? 2.778 10.443 8.966 1.00 93.88 91 LEU A O 1
ATOM 715 N N . VAL A 1 92 ? 4.957 10.204 8.459 1.00 93.88 92 VAL A N 1
ATOM 716 C CA . VAL A 1 92 ? 5.327 9.576 9.737 1.00 93.88 92 VAL A CA 1
ATOM 717 C C . VAL A 1 92 ? 5.085 10.533 10.904 1.00 93.88 92 VAL A C 1
ATOM 719 O O . VAL A 1 92 ? 4.413 10.158 11.863 1.00 93.88 92 VAL A O 1
ATOM 722 N N . LEU A 1 93 ? 5.573 11.774 10.808 1.00 94.56 93 LEU A N 1
ATOM 723 C CA . LEU A 1 93 ? 5.434 12.771 11.872 1.00 94.56 93 LEU A CA 1
ATOM 724 C C . LEU A 1 93 ? 3.965 13.072 12.181 1.00 94.56 93 LEU A C 1
ATOM 726 O O . LEU A 1 93 ? 3.553 13.025 13.340 1.00 94.56 93 LEU A O 1
ATOM 730 N N . ILE A 1 94 ? 3.152 13.325 11.153 1.00 92.56 94 ILE A N 1
ATOM 731 C CA . ILE A 1 94 ? 1.738 13.646 11.357 1.00 92.56 94 ILE A CA 1
ATOM 732 C C . ILE A 1 94 ? 0.976 12.414 11.865 1.00 92.56 94 ILE A C 1
ATOM 734 O O . ILE A 1 94 ? 0.097 12.562 12.711 1.00 92.56 94 ILE A O 1
ATOM 738 N N . ASN A 1 95 ? 1.321 11.194 11.432 1.00 90.94 95 ASN A N 1
ATOM 739 C CA . ASN A 1 95 ? 0.699 9.976 11.963 1.00 90.94 95 ASN A CA 1
ATOM 740 C C . ASN A 1 95 ? 0.946 9.824 13.475 1.00 90.94 95 ASN A C 1
ATOM 742 O O . ASN A 1 95 ? 0.011 9.510 14.211 1.00 90.94 95 ASN A O 1
ATOM 746 N N . VAL A 1 96 ? 2.160 10.133 13.946 1.00 90.50 96 VAL A N 1
ATOM 747 C CA . VAL A 1 96 ? 2.491 10.158 15.381 1.00 90.50 96 VAL A CA 1
ATOM 748 C C . VAL A 1 96 ? 1.673 11.225 16.115 1.00 90.50 96 VAL A C 1
ATOM 750 O O . VAL A 1 96 ? 1.047 10.918 17.128 1.00 90.50 96 VAL A O 1
ATOM 753 N N . ILE A 1 97 ? 1.600 12.451 15.583 1.00 90.19 97 ILE A N 1
ATOM 754 C CA . ILE A 1 97 ? 0.824 13.550 16.187 1.00 90.19 97 ILE A CA 1
ATOM 755 C C . ILE A 1 97 ? -0.665 13.186 16.291 1.00 90.19 97 ILE A C 1
ATOM 757 O O . ILE A 1 97 ? -1.274 13.327 17.352 1.00 90.19 97 ILE A O 1
ATOM 761 N N . VAL A 1 98 ? -1.257 12.668 15.211 1.00 88.69 98 VAL A N 1
ATOM 762 C CA . VAL A 1 98 ? -2.665 12.244 15.183 1.00 88.69 98 VAL A CA 1
ATOM 763 C C . VAL A 1 98 ? -2.912 11.078 16.142 1.00 88.69 98 VAL A C 1
ATOM 765 O O . VAL A 1 98 ? -3.964 11.034 16.777 1.00 88.69 98 VAL A O 1
ATOM 768 N N . SER A 1 99 ? -1.950 10.161 16.294 1.00 84.44 99 SER A N 1
ATOM 769 C CA . SER A 1 99 ? -2.048 9.062 17.260 1.00 84.44 99 SER A CA 1
ATOM 770 C C . SER A 1 99 ? -2.103 9.559 18.706 1.00 84.44 99 SER A C 1
ATOM 772 O O . SER A 1 99 ? -2.800 8.954 19.516 1.00 84.44 99 SER A O 1
ATOM 774 N N . ILE A 1 100 ? -1.402 10.648 19.036 1.00 86.56 100 ILE A N 1
ATOM 775 C CA . ILE A 1 100 ? -1.455 11.272 20.368 1.00 86.56 100 ILE A CA 1
ATOM 776 C C . ILE A 1 100 ? -2.793 11.999 20.560 1.00 86.56 100 ILE A C 1
ATOM 778 O O . ILE A 1 100 ? -3.417 11.891 21.612 1.00 86.56 100 ILE A O 1
ATOM 782 N N . LEU A 1 101 ? -3.283 12.690 19.528 1.00 84.19 101 LEU A N 1
ATOM 783 C CA . LEU A 1 101 ? -4.545 13.438 19.576 1.00 84.19 101 LEU A CA 1
ATOM 784 C C . LEU A 1 101 ? -5.799 12.537 19.558 1.00 84.19 101 LEU A C 1
ATOM 786 O O . LEU A 1 101 ? -6.913 13.000 19.810 1.00 84.19 101 LEU A O 1
ATOM 790 N N . ALA A 1 102 ? -5.632 11.235 19.305 1.00 76.62 102 ALA A N 1
ATOM 791 C CA . ALA A 1 102 ? -6.707 10.245 19.258 1.00 76.62 102 ALA A CA 1
ATOM 792 C C . ALA A 1 102 ? -7.407 9.985 20.609 1.00 76.62 102 ALA A C 1
ATOM 794 O O . ALA A 1 102 ? -8.360 9.207 20.645 1.00 76.62 102 ALA A O 1
ATOM 795 N N . VAL A 1 103 ? -6.995 10.659 21.692 1.00 82.12 103 VAL A N 1
ATOM 796 C CA . VAL A 1 103 ? -7.717 10.691 22.980 1.00 82.12 103 VAL A CA 1
ATOM 797 C C . VAL A 1 103 ? -9.184 11.095 22.785 1.00 82.12 103 VAL A C 1
ATOM 799 O O . VAL A 1 103 ? -10.063 10.561 23.458 1.00 82.12 103 VAL A O 1
ATOM 802 N N . ILE A 1 104 ? -9.469 11.979 21.819 1.00 83.62 104 ILE A N 1
ATOM 803 C CA . ILE A 1 104 ? -10.838 12.320 21.414 1.00 83.62 104 ILE A CA 1
ATOM 804 C C . ILE A 1 104 ? -11.206 11.482 20.174 1.00 83.62 104 ILE A C 1
ATOM 806 O O . ILE A 1 104 ? -10.731 11.776 19.070 1.00 83.62 104 ILE A O 1
ATOM 810 N N . PRO A 1 105 ? -12.079 10.463 20.299 1.00 78.56 105 PRO A N 1
ATOM 811 C CA . PRO A 1 105 ? -12.244 9.429 19.273 1.00 78.56 105 PRO A CA 1
ATOM 812 C C . PRO A 1 105 ? -12.845 9.952 17.961 1.00 78.56 105 PRO A C 1
ATOM 814 O O . PRO A 1 105 ? -12.489 9.481 16.880 1.00 78.56 105 PRO A O 1
ATOM 817 N N . PHE A 1 106 ? -13.738 10.942 18.030 1.00 83.31 106 PHE A N 1
ATOM 818 C CA . PHE A 1 106 ? -14.375 11.515 16.843 1.00 83.31 106 PHE A CA 1
ATOM 819 C C . PHE A 1 106 ? -13.411 12.405 16.050 1.00 83.31 106 PHE A C 1
ATOM 821 O O . PHE A 1 106 ? -13.215 12.207 14.847 1.00 83.31 106 PHE A O 1
ATOM 828 N N . LEU A 1 107 ? -12.767 13.354 16.735 1.00 85.06 107 LEU A N 1
ATOM 829 C CA . LEU A 1 107 ? -11.874 14.321 16.103 1.00 85.06 107 LEU A CA 1
ATOM 830 C C . LEU A 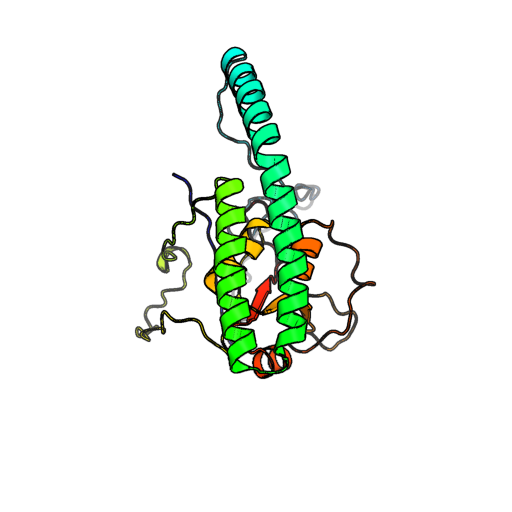1 107 ? -10.593 13.651 15.594 1.00 85.06 107 LEU A C 1
ATOM 832 O O . LEU A 1 107 ? -10.194 13.880 14.453 1.00 85.06 107 LEU A O 1
ATOM 836 N N . GLY A 1 108 ? -10.011 12.742 16.384 1.00 85.62 108 GLY A N 1
ATOM 837 C CA . GLY A 1 108 ? -8.843 11.963 15.975 1.00 85.62 108 GLY A CA 1
ATOM 838 C C . GLY A 1 108 ? -9.107 11.137 14.716 1.00 85.62 108 GLY A C 1
ATOM 839 O O . GLY A 1 108 ? -8.264 11.079 13.823 1.00 85.62 108 GLY A O 1
ATOM 840 N N . ARG A 1 109 ? -10.309 10.562 14.575 1.00 86.12 109 ARG A N 1
ATOM 841 C CA . ARG A 1 109 ? -10.683 9.804 13.375 1.00 86.12 109 ARG A CA 1
ATOM 842 C C . ARG A 1 109 ? -10.829 10.683 12.137 1.00 86.12 109 ARG A C 1
ATOM 844 O O . ARG A 1 109 ? -10.379 10.282 11.063 1.00 86.12 109 ARG A O 1
ATOM 851 N N . LEU A 1 110 ? -11.477 11.840 12.264 1.00 89.88 110 LEU A N 1
ATOM 852 C CA . LEU A 1 110 ? -11.642 12.767 11.145 1.00 89.88 110 LEU A CA 1
ATOM 853 C C . LEU A 1 110 ? -10.281 13.285 10.667 1.00 89.88 110 LEU A C 1
ATOM 855 O O . LEU A 1 110 ? -9.998 13.231 9.472 1.00 89.88 110 LEU A O 1
ATOM 859 N N . LEU A 1 111 ? -9.426 13.702 11.605 1.00 90.50 111 LEU A N 1
ATOM 860 C CA . LEU A 1 111 ? -8.072 14.166 11.313 1.00 90.50 111 LEU A CA 1
ATOM 861 C C . LEU A 1 111 ? -7.216 13.059 10.702 1.00 90.50 111 LEU A C 1
ATOM 863 O O . LEU A 1 111 ? -6.566 13.302 9.692 1.00 90.50 111 LEU A O 1
ATOM 867 N N . LYS A 1 112 ? -7.270 11.830 11.237 1.00 90.31 112 LYS A N 1
ATOM 868 C CA . LYS A 1 112 ? -6.604 10.667 10.631 1.00 90.31 112 LYS A CA 1
ATOM 869 C C . LYS A 1 112 ? -7.034 10.499 9.179 1.00 90.31 112 LYS A C 1
ATOM 871 O O . LYS A 1 112 ? -6.186 10.408 8.299 1.00 90.31 112 LYS A O 1
ATOM 876 N N . ARG A 1 113 ? -8.344 10.504 8.925 1.00 91.62 113 ARG A N 1
ATOM 877 C CA . ARG A 1 113 ? -8.889 10.305 7.582 1.00 91.62 113 ARG A CA 1
ATOM 878 C C . ARG A 1 113 ? -8.475 11.405 6.612 1.00 91.62 113 ARG A C 1
ATOM 880 O O . ARG A 1 113 ? -8.096 11.099 5.488 1.00 91.62 113 ARG A O 1
ATOM 887 N N . LEU A 1 114 ? -8.541 12.665 7.036 1.00 93.38 114 LEU A N 1
ATOM 888 C CA . LEU A 1 114 ? -8.156 13.805 6.207 1.00 93.38 114 LEU A CA 1
ATOM 889 C C . LEU A 1 114 ? -6.658 13.770 5.883 1.00 93.38 114 LEU A C 1
ATOM 891 O O . LEU A 1 114 ? -6.270 13.876 4.723 1.00 93.38 114 LEU A O 1
ATOM 895 N N . THR A 1 115 ? -5.832 13.560 6.905 1.00 92.50 115 THR A N 1
ATOM 896 C CA . THR A 1 115 ? -4.376 13.470 6.795 1.00 92.50 115 THR A CA 1
ATOM 897 C C . THR A 1 115 ? -3.946 12.318 5.891 1.00 92.50 115 THR A C 1
ATOM 899 O O . THR A 1 115 ? -3.151 12.524 4.976 1.00 92.50 115 THR A O 1
ATOM 902 N N . GLU A 1 116 ? -4.474 11.110 6.109 1.00 93.25 116 GLU A N 1
ATOM 903 C CA . GLU A 1 116 ? -4.152 9.946 5.278 1.00 93.25 116 GLU A CA 1
ATOM 904 C C . GLU A 1 116 ? -4.626 10.146 3.840 1.00 93.25 116 GLU A C 1
ATOM 906 O O . GLU A 1 116 ? -3.878 9.841 2.913 1.00 93.25 116 GLU A O 1
ATOM 911 N N . TRP A 1 117 ? -5.819 10.715 3.638 1.00 94.50 117 TRP A N 1
ATOM 912 C CA . TRP A 1 117 ? -6.314 11.037 2.304 1.00 94.50 117 TRP A CA 1
ATOM 913 C C . TRP A 1 117 ? -5.395 12.026 1.578 1.00 94.50 117 TRP A C 1
ATOM 915 O O . TRP A 1 117 ? -5.024 11.759 0.436 1.00 94.50 117 TRP A O 1
ATOM 925 N N . LEU A 1 118 ? -4.974 13.114 2.229 1.00 95.31 118 LEU A N 1
ATOM 926 C CA . LEU A 1 118 ? -4.091 14.125 1.636 1.00 95.31 118 LEU A CA 1
ATOM 927 C C . LEU A 1 118 ? -2.687 13.573 1.350 1.00 95.31 118 LEU A C 1
ATOM 929 O O . LEU A 1 118 ? -2.238 13.593 0.203 1.00 95.31 118 LEU A O 1
ATOM 933 N N . LEU A 1 119 ? -1.999 13.047 2.368 1.00 94.50 119 LEU A N 1
ATOM 934 C CA . LEU A 1 119 ? -0.597 12.630 2.255 1.00 94.50 119 LEU A CA 1
ATOM 935 C C . LEU A 1 119 ? -0.435 11.387 1.384 1.00 94.50 119 LEU A C 1
ATOM 937 O O . LEU A 1 119 ? 0.465 11.349 0.548 1.00 94.50 119 LEU A O 1
ATOM 941 N N . CYS A 1 120 ? -1.315 10.388 1.508 1.00 94.69 120 CYS A N 1
ATOM 942 C CA . CYS A 1 120 ? -1.227 9.210 0.646 1.00 94.69 120 CYS A CA 1
ATOM 943 C C . CYS A 1 120 ? -1.576 9.562 -0.807 1.00 94.69 120 CYS A C 1
ATOM 945 O O . CYS A 1 120 ? -0.943 9.031 -1.717 1.00 94.69 120 CYS A O 1
ATOM 947 N N . SER A 1 121 ? -2.523 10.482 -1.049 1.00 94.31 121 SER A N 1
ATOM 948 C CA . SER A 1 121 ? -2.795 10.976 -2.409 1.00 94.31 121 SER A CA 1
ATOM 949 C C . SER A 1 121 ? -1.592 11.696 -3.003 1.00 94.31 121 SER A C 1
ATOM 951 O O . SER A 1 121 ? -1.254 11.439 -4.156 1.00 94.31 121 SER A O 1
ATOM 953 N N . LEU A 1 122 ? -0.929 12.551 -2.220 1.00 94.62 122 LEU A N 1
ATOM 954 C CA . LEU A 1 122 ? 0.274 13.259 -2.650 1.00 94.62 122 LEU A CA 1
ATOM 955 C C . LEU A 1 122 ? 1.404 12.279 -2.987 1.00 94.62 122 LEU A C 1
ATOM 957 O O . LEU A 1 122 ? 1.990 12.368 -4.062 1.00 94.62 122 LEU A O 1
ATOM 961 N N . ILE A 1 123 ? 1.673 11.306 -2.114 1.00 94.75 123 ILE A N 1
ATOM 962 C CA . ILE A 1 123 ? 2.721 10.304 -2.341 1.00 94.75 123 ILE A CA 1
ATOM 963 C C . ILE A 1 123 ? 2.415 9.476 -3.598 1.00 94.75 123 ILE A C 1
ATOM 965 O O . ILE A 1 123 ? 3.291 9.314 -4.448 1.00 94.75 123 ILE A O 1
ATOM 969 N N . LEU A 1 124 ? 1.175 9.001 -3.771 1.00 94.50 124 LEU A N 1
ATOM 970 C CA . LEU A 1 124 ? 0.763 8.267 -4.976 1.00 94.50 124 LEU A CA 1
ATOM 971 C C . LEU A 1 124 ? 0.925 9.110 -6.251 1.00 94.50 124 LEU A C 1
ATOM 973 O O . LEU A 1 124 ? 1.409 8.599 -7.263 1.00 94.50 124 LEU A O 1
ATOM 977 N N . LEU A 1 125 ? 0.582 10.401 -6.191 1.00 94.12 125 LEU A N 1
ATOM 978 C CA . LEU A 1 125 ? 0.761 11.338 -7.300 1.00 94.12 125 LEU A CA 1
ATOM 979 C C . LEU A 1 125 ? 2.243 11.521 -7.652 1.00 94.12 125 LEU A C 1
ATOM 981 O O . LEU A 1 125 ? 2.596 11.475 -8.830 1.00 94.12 125 LEU A O 1
ATOM 985 N N . ILE A 1 126 ? 3.121 11.663 -6.653 1.00 93.06 126 ILE A N 1
ATOM 986 C CA . ILE A 1 126 ? 4.572 11.779 -6.868 1.00 93.06 126 ILE A CA 1
ATOM 987 C C . ILE A 1 126 ? 5.128 10.491 -7.494 1.00 93.06 126 ILE A C 1
ATOM 989 O O . ILE A 1 126 ? 5.946 10.560 -8.412 1.00 93.06 126 ILE A O 1
ATOM 993 N N . PHE A 1 127 ? 4.642 9.313 -7.087 1.00 92.19 127 PHE A N 1
ATOM 994 C CA . PHE A 1 127 ? 4.977 8.046 -7.752 1.00 92.19 127 PHE A CA 1
ATOM 995 C C . PHE A 1 127 ? 4.404 7.932 -9.179 1.00 92.19 127 PHE A C 1
ATOM 997 O O . PHE A 1 127 ? 4.817 7.051 -9.934 1.00 92.19 127 PHE A O 1
ATOM 1004 N N . GLY A 1 128 ? 3.515 8.840 -9.594 1.00 90.94 128 GLY A N 1
ATOM 1005 C CA . GLY A 1 128 ? 2.860 8.825 -10.903 1.00 90.94 128 GLY A CA 1
ATOM 1006 C C . GLY A 1 128 ? 1.790 7.740 -11.025 1.00 90.94 128 GLY A C 1
ATOM 1007 O O . GLY A 1 128 ? 1.501 7.283 -12.130 1.00 90.94 128 GLY A O 1
ATOM 1008 N N . VAL A 1 129 ? 1.240 7.292 -9.896 1.00 90.12 129 VAL A N 1
ATOM 1009 C CA . VAL A 1 129 ? 0.226 6.240 -9.843 1.00 90.12 129 VAL A CA 1
ATOM 1010 C C . VAL A 1 129 ? -1.148 6.889 -9.904 1.00 90.12 129 VAL A C 1
ATOM 1012 O O . VAL A 1 129 ? -1.614 7.494 -8.939 1.00 90.12 129 VAL A O 1
ATOM 1015 N N . PHE A 1 130 ? -1.815 6.735 -11.043 1.00 86.44 130 PHE A N 1
ATOM 1016 C CA . PHE A 1 130 ? -3.201 7.154 -11.207 1.00 86.44 130 PHE A CA 1
ATOM 1017 C C . PHE A 1 130 ? -4.123 5.985 -10.876 1.00 86.44 130 PHE A C 1
ATOM 1019 O O . PHE A 1 130 ? -4.056 4.924 -11.493 1.00 86.44 130 PHE A O 1
ATOM 1026 N N . THR A 1 131 ? -4.954 6.175 -9.856 1.00 83.19 131 THR A N 1
ATOM 1027 C CA . THR A 1 131 ? -5.864 5.147 -9.347 1.00 83.19 131 THR A CA 1
ATOM 1028 C C . THR A 1 131 ? -7.182 5.232 -10.102 1.00 83.19 131 THR A C 1
ATOM 1030 O O . THR A 1 131 ? -7.887 6.236 -9.978 1.00 83.19 131 THR A O 1
ATOM 1033 N N . THR A 1 132 ? -7.516 4.191 -10.858 1.00 82.56 132 THR A N 1
ATOM 1034 C CA . THR A 1 132 ? -8.823 4.032 -11.501 1.00 82.56 132 THR A CA 1
ATOM 1035 C C . THR A 1 132 ? -9.531 2.851 -10.859 1.00 82.56 132 THR A C 1
ATOM 1037 O O . THR A 1 132 ? -8.969 1.762 -10.778 1.00 82.56 132 THR A O 1
ATOM 1040 N N . GLU A 1 133 ? -10.749 3.085 -10.382 1.00 81.12 133 GLU A N 1
ATOM 1041 C CA . GLU A 1 133 ? -11.599 2.043 -9.814 1.00 81.12 133 GLU A CA 1
ATOM 1042 C C . GLU A 1 133 ? -12.337 1.340 -10.946 1.00 81.12 133 GLU A C 1
ATOM 1044 O O . GLU A 1 133 ? -13.171 1.949 -11.617 1.00 81.12 133 GLU A O 1
ATOM 1049 N N . GLU A 1 134 ? -12.053 0.060 -11.151 1.00 78.56 134 GLU A N 1
ATOM 1050 C CA . GLU A 1 134 ? -12.817 -0.774 -12.069 1.00 78.56 134 GLU A CA 1
ATOM 1051 C C . GLU A 1 134 ? -13.510 -1.883 -11.281 1.00 78.56 134 GLU A C 1
ATOM 1053 O O . GLU A 1 134 ? -12.911 -2.542 -10.430 1.00 78.56 134 GLU A O 1
ATOM 1058 N N . GLY A 1 135 ? -14.805 -2.071 -11.541 1.00 72.94 135 GLY A N 1
ATOM 1059 C CA . GLY A 1 135 ? -15.579 -3.124 -10.899 1.00 72.94 135 GLY A CA 1
ATOM 1060 C C . GLY A 1 135 ? -15.053 -4.507 -11.279 1.00 72.94 135 GLY A C 1
ATOM 1061 O O . GLY A 1 135 ? -14.730 -4.773 -12.438 1.00 72.94 135 GLY A O 1
ATOM 1062 N N . ALA A 1 136 ? -15.003 -5.409 -10.301 1.00 68.62 136 ALA A N 1
ATOM 1063 C CA . ALA A 1 136 ? -14.607 -6.786 -10.540 1.00 68.62 136 ALA A CA 1
ATOM 1064 C C . ALA A 1 136 ? -15.599 -7.478 -11.490 1.00 68.62 136 ALA A C 1
ATOM 1066 O O . ALA A 1 136 ? -16.816 -7.425 -11.297 1.00 68.62 136 ALA A O 1
ATOM 1067 N N . ASN A 1 137 ? -15.085 -8.169 -12.511 1.00 75.75 137 ASN A N 1
ATOM 1068 C CA . ASN A 1 137 ? -15.926 -8.949 -13.413 1.00 75.75 137 ASN A CA 1
ATOM 1069 C C . ASN A 1 137 ? -16.379 -10.237 -12.706 1.00 75.75 137 ASN A C 1
ATOM 1071 O O . ASN A 1 137 ? -15.694 -11.260 -12.739 1.00 75.75 137 ASN A O 1
ATOM 1075 N N . THR A 1 138 ? -17.545 -10.175 -12.060 1.00 75.00 138 THR A N 1
ATOM 1076 C CA . THR A 1 138 ? -18.114 -11.255 -11.235 1.00 75.00 138 THR A CA 1
ATOM 1077 C C . THR A 1 138 ? -18.298 -12.567 -11.996 1.00 75.00 138 THR A C 1
ATOM 1079 O O . THR A 1 138 ? -18.177 -13.637 -11.401 1.00 75.00 138 THR A O 1
ATOM 1082 N N . ARG A 1 139 ? -18.521 -12.503 -13.316 1.00 71.06 139 ARG A N 1
ATOM 1083 C CA . ARG A 1 139 ? -18.631 -13.681 -14.186 1.00 71.06 139 ARG A CA 1
ATOM 1084 C C . ARG A 1 139 ? -17.284 -14.368 -14.388 1.00 71.06 139 ARG A C 1
ATOM 1086 O O . ARG A 1 139 ? -17.218 -15.589 -14.328 1.00 71.06 139 ARG A O 1
ATOM 1093 N N . ARG A 1 140 ? -16.210 -13.599 -14.596 1.00 69.94 140 ARG A N 1
ATOM 1094 C CA . ARG A 1 140 ? -14.847 -14.151 -14.731 1.00 69.94 140 ARG A CA 1
ATOM 1095 C C . ARG A 1 140 ? -14.324 -14.727 -13.420 1.00 69.94 140 ARG A C 1
ATOM 1097 O O . ARG A 1 140 ? -13.555 -15.675 -13.451 1.00 69.94 140 ARG A O 1
ATOM 1104 N N . LEU A 1 141 ? -14.754 -14.162 -12.294 1.00 67.12 141 LEU A N 1
ATOM 1105 C CA . LEU A 1 141 ? -14.382 -14.624 -10.958 1.00 67.12 141 LEU A CA 1
ATOM 1106 C C . LEU A 1 141 ? -15.218 -15.815 -10.465 1.00 67.12 141 LEU A C 1
ATOM 1108 O O . LEU A 1 141 ? -14.983 -16.291 -9.361 1.00 67.12 141 LEU A O 1
ATOM 1112 N N . GLY A 1 142 ? -16.218 -16.267 -11.231 1.00 67.25 142 GLY A N 1
ATOM 1113 C CA . GLY A 1 142 ? -17.116 -17.345 -10.805 1.00 67.25 142 GLY A CA 1
ATOM 1114 C C . GLY A 1 142 ? -17.980 -16.998 -9.584 1.00 67.25 142 GLY A C 1
ATOM 1115 O O . GLY A 1 142 ? -18.622 -17.876 -9.021 1.00 67.25 142 GLY A O 1
ATOM 1116 N N . LEU A 1 143 ? -18.026 -15.722 -9.177 1.00 68.44 143 LEU A N 1
ATOM 1117 C CA . LEU A 1 143 ? -18.784 -15.248 -8.012 1.00 68.44 143 LEU A CA 1
ATOM 1118 C C . LEU A 1 143 ? -20.283 -15.095 -8.312 1.00 68.44 143 LEU A C 1
ATOM 1120 O O . LEU A 1 143 ? -21.103 -15.011 -7.399 1.00 68.44 143 LEU A O 1
ATOM 1124 N N . ALA A 1 144 ? -20.657 -15.056 -9.593 1.00 62.47 144 ALA A N 1
ATOM 1125 C CA . ALA A 1 144 ? -22.047 -15.037 -10.026 1.00 62.47 144 ALA A CA 1
ATOM 1126 C C . ALA A 1 144 ? -22.628 -16.462 -10.026 1.00 62.47 144 ALA A C 1
ATOM 1128 O O . ALA A 1 144 ? -22.654 -17.136 -11.054 1.00 62.47 144 ALA A O 1
ATOM 1129 N N . THR A 1 145 ? -23.112 -16.925 -8.875 1.00 57.06 145 THR A N 1
ATOM 1130 C CA . THR A 1 145 ? -23.986 -18.105 -8.824 1.00 57.06 145 THR A CA 1
ATOM 1131 C C . THR A 1 145 ? -25.413 -17.689 -9.191 1.00 57.06 145 THR A C 1
ATOM 1133 O O . THR A 1 145 ? -25.895 -16.647 -8.750 1.00 57.06 145 THR A O 1
ATOM 1136 N N . ALA A 1 146 ? -26.129 -18.507 -9.973 1.00 55.34 146 ALA A N 1
ATOM 1137 C CA . ALA A 1 146 ? -27.503 -18.233 -10.437 1.00 55.34 146 ALA A CA 1
ATOM 1138 C C . ALA A 1 146 ? -28.532 -18.005 -9.302 1.00 55.34 146 ALA A C 1
ATOM 1140 O O . ALA A 1 146 ? -29.665 -17.603 -9.549 1.00 55.34 146 ALA A O 1
ATOM 1141 N N . LYS A 1 147 ? -28.133 -18.259 -8.049 1.00 52.12 147 LYS A N 1
ATOM 1142 C CA . LYS A 1 147 ? -28.949 -18.144 -6.837 1.00 52.12 147 LYS A CA 1
ATOM 1143 C C . LYS A 1 147 ? -28.581 -16.947 -5.956 1.00 52.12 147 LYS A C 1
ATOM 1145 O O . LYS A 1 147 ? -29.286 -16.686 -4.981 1.00 52.12 147 LYS A O 1
ATOM 1150 N N . ALA A 1 148 ? -27.521 -16.205 -6.288 1.00 55.88 148 ALA A N 1
ATOM 1151 C CA . ALA A 1 148 ? -27.178 -14.960 -5.616 1.00 55.88 148 ALA A CA 1
ATOM 1152 C C . ALA A 1 148 ? -28.189 -13.882 -6.032 1.00 55.88 148 ALA A C 1
ATOM 1154 O O . ALA A 1 148 ? -27.936 -13.064 -6.916 1.00 55.88 148 ALA A O 1
ATOM 1155 N N . LYS A 1 149 ? -29.376 -13.904 -5.404 1.00 49.12 149 LYS A N 1
ATOM 1156 C CA . LYS A 1 149 ? -30.276 -12.748 -5.370 1.00 49.12 149 LYS A CA 1
ATOM 1157 C C . LYS A 1 149 ? -29.400 -11.549 -5.053 1.00 49.12 149 LYS A C 1
ATOM 1159 O O . LYS A 1 149 ? -28.711 -11.574 -4.039 1.00 49.12 149 LYS A O 1
ATOM 1164 N N . SER A 1 150 ? -29.407 -10.565 -5.948 1.00 49.38 150 SER A N 1
ATOM 1165 C CA . SER A 1 150 ? -28.727 -9.287 -5.791 1.00 49.38 150 SER A CA 1
ATOM 1166 C C . SER A 1 150 ? -29.103 -8.695 -4.433 1.00 49.38 150 SER A C 1
ATOM 1168 O O . SER A 1 150 ? -30.081 -7.961 -4.296 1.00 49.38 150 SER A O 1
ATOM 1170 N N . SER A 1 151 ? -28.337 -9.027 -3.394 1.00 51.00 151 SER A N 1
ATOM 1171 C CA . SER A 1 151 ? -28.206 -8.124 -2.279 1.00 51.00 151 SER A CA 1
ATOM 1172 C C . SER A 1 151 ? -27.600 -6.892 -2.928 1.00 51.00 151 SER A C 1
ATOM 1174 O O . SER A 1 151 ? -26.570 -6.961 -3.605 1.00 51.00 151 SER A O 1
ATOM 1176 N N . LYS A 1 152 ? -28.301 -5.764 -2.831 1.00 48.97 152 LYS A N 1
ATOM 1177 C CA . LYS A 1 152 ? -27.686 -4.456 -3.025 1.00 48.97 152 LYS A CA 1
ATOM 1178 C C . LYS A 1 152 ? -26.594 -4.364 -1.963 1.00 48.97 152 LYS A C 1
ATOM 1180 O O . LYS A 1 152 ? -26.831 -3.849 -0.876 1.00 48.97 152 LYS A O 1
ATOM 1185 N N . GLY A 1 153 ? -25.444 -4.980 -2.232 1.00 51.78 153 GLY A N 1
ATOM 1186 C CA . GLY A 1 153 ? -24.272 -4.889 -1.390 1.00 51.78 153 GLY A CA 1
ATOM 1187 C C . GLY A 1 153 ? -23.998 -3.408 -1.243 1.00 51.78 153 GLY A C 1
ATOM 1188 O O . GLY A 1 153 ? -23.861 -2.705 -2.247 1.00 51.78 153 GLY A O 1
ATOM 1189 N N . SER A 1 154 ? -24.034 -2.922 -0.006 1.00 56.06 154 SER A N 1
ATOM 1190 C CA . SER A 1 154 ? -23.650 -1.552 0.291 1.00 56.06 154 SER A CA 1
ATOM 1191 C C . SER A 1 154 ? -22.286 -1.315 -0.352 1.00 56.06 154 SER A C 1
ATOM 1193 O O . SER A 1 154 ? -21.305 -1.960 0.002 1.00 56.06 154 SER A O 1
ATOM 1195 N N . THR A 1 155 ? -22.213 -0.388 -1.305 1.00 65.75 155 THR A N 1
ATOM 1196 C CA . THR A 1 155 ? -20.948 0.059 -1.911 1.00 65.75 155 THR A CA 1
ATOM 1197 C C . THR A 1 155 ? -20.059 0.787 -0.902 1.00 65.75 155 THR A C 1
ATOM 1199 O O . THR A 1 155 ? -18.927 1.168 -1.207 1.00 65.75 155 THR A O 1
ATOM 1202 N N . ARG A 1 156 ? -20.576 1.019 0.309 1.00 80.75 156 ARG A N 1
ATOM 1203 C CA . ARG A 1 156 ? -19.909 1.735 1.378 1.00 80.75 156 ARG A CA 1
ATOM 1204 C C . ARG A 1 156 ? -19.292 0.746 2.355 1.00 80.75 156 ARG A C 1
ATOM 1206 O O . ARG A 1 156 ? -20.011 0.108 3.114 1.00 80.75 156 ARG A O 1
ATOM 1213 N N . VAL A 1 157 ? -17.963 0.712 2.344 1.00 86.81 157 VAL A N 1
ATOM 1214 C CA . VAL A 1 157 ? -17.125 0.042 3.343 1.00 86.81 157 VAL A CA 1
ATOM 1215 C C . VAL A 1 157 ? -16.999 0.943 4.578 1.00 86.81 157 VAL A C 1
ATOM 1217 O O . VAL A 1 157 ? -16.664 2.129 4.457 1.00 86.81 157 VAL A O 1
ATOM 1220 N N . GLY A 1 158 ? -17.282 0.398 5.759 1.00 85.50 158 GLY A N 1
ATOM 1221 C CA . GLY A 1 158 ? -17.333 1.108 7.034 1.00 85.50 158 GLY A CA 1
ATOM 1222 C C . GLY A 1 158 ? -16.663 0.367 8.202 1.00 85.50 158 GLY A C 1
ATOM 1223 O O . GLY A 1 158 ? -15.963 -0.624 8.011 1.00 85.50 158 GLY A O 1
ATOM 1224 N N . PRO A 1 159 ? -16.818 0.883 9.436 1.00 86.44 159 PRO A N 1
ATOM 1225 C CA . PRO A 1 159 ? -16.399 0.176 10.648 1.00 86.44 159 PRO A CA 1
ATOM 1226 C C . PRO A 1 159 ? -17.061 -1.201 10.734 1.00 86.44 159 PRO A C 1
ATOM 1228 O O . PRO A 1 159 ? -18.258 -1.306 10.484 1.00 86.44 159 PRO A O 1
ATOM 1231 N N . GLY A 1 160 ? -16.307 -2.225 11.132 1.00 87.12 160 GLY A N 1
ATOM 1232 C CA . GLY A 1 160 ? -16.813 -3.598 11.234 1.00 87.12 160 GLY A CA 1
ATOM 1233 C C . GLY A 1 160 ? -16.698 -4.417 9.944 1.00 87.12 160 GLY A C 1
ATOM 1234 O O . GLY A 1 160 ? -16.782 -5.641 10.006 1.00 87.12 160 GLY A O 1
ATOM 1235 N N . ASP A 1 161 ? -16.429 -3.774 8.804 1.00 91.00 161 ASP A N 1
ATOM 1236 C CA . ASP A 1 161 ? -16.204 -4.476 7.543 1.00 91.00 161 ASP A CA 1
ATOM 1237 C C . ASP A 1 161 ? -14.762 -4.980 7.435 1.00 91.00 161 ASP A C 1
ATOM 1239 O O . ASP A 1 161 ? -13.801 -4.303 7.829 1.00 91.00 161 ASP A O 1
ATOM 1243 N N . VAL A 1 162 ? -14.615 -6.167 6.845 1.00 91.75 162 VAL A N 1
ATOM 1244 C CA . VAL A 1 162 ? -13.320 -6.780 6.543 1.00 91.75 162 VAL A CA 1
ATOM 1245 C C . VAL A 1 162 ? -13.063 -6.693 5.047 1.00 91.75 162 VAL A C 1
ATOM 1247 O O . VAL A 1 162 ? -13.796 -7.247 4.230 1.00 91.75 162 VAL A O 1
ATOM 1250 N N . VAL A 1 163 ? -11.992 -5.993 4.699 1.00 92.19 163 VAL A N 1
ATOM 1251 C CA . VAL A 1 163 ? -11.487 -5.844 3.344 1.00 92.19 163 VAL A CA 1
ATOM 1252 C C . VAL A 1 163 ? -10.359 -6.832 3.135 1.00 92.19 163 VAL A C 1
ATOM 1254 O O . VAL A 1 163 ? -9.259 -6.637 3.634 1.00 92.19 163 VAL A O 1
ATOM 1257 N N . VAL A 1 164 ? -10.617 -7.899 2.394 1.00 90.94 164 VAL A N 1
ATOM 1258 C CA . VAL A 1 164 ? -9.554 -8.805 1.950 1.00 90.94 164 VAL A CA 1
ATOM 1259 C C . VAL A 1 164 ? -8.971 -8.256 0.654 1.00 90.94 164 VAL A C 1
ATOM 1261 O O . VAL A 1 164 ? -9.703 -7.745 -0.185 1.00 90.94 164 VAL A O 1
ATOM 1264 N N . CYS A 1 165 ? -7.660 -8.291 0.482 1.00 89.62 165 CYS A N 1
ATOM 1265 C CA . CYS A 1 165 ? -7.075 -7.918 -0.796 1.00 89.62 165 CYS A CA 1
ATOM 1266 C C .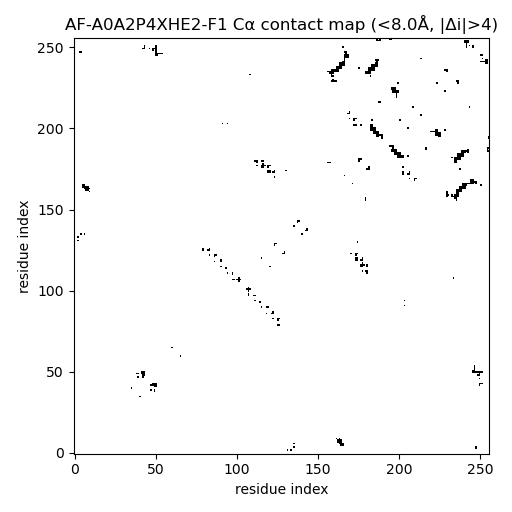 CYS A 1 165 ? -5.794 -8.682 -1.064 1.00 89.62 165 CYS A C 1
ATOM 1268 O O . CYS A 1 165 ? -5.071 -9.065 -0.142 1.00 89.62 165 CYS A O 1
ATOM 1270 N N . ASN A 1 166 ? -5.519 -8.858 -2.352 1.00 89.50 166 ASN A N 1
ATOM 1271 C CA . ASN A 1 166 ? -4.242 -9.375 -2.801 1.00 89.50 166 ASN A CA 1
ATOM 1272 C C . ASN A 1 166 ? -3.116 -8.434 -2.369 1.00 89.50 166 ASN A C 1
ATOM 1274 O O . ASN A 1 166 ? -3.343 -7.239 -2.154 1.00 89.50 166 ASN A O 1
ATOM 1278 N N . TYR A 1 167 ? -1.911 -8.983 -2.259 1.00 89.06 167 TYR A N 1
ATOM 1279 C CA . TYR A 1 167 ? -0.734 -8.227 -1.866 1.00 89.06 167 TYR A CA 1
ATOM 1280 C C . TYR A 1 167 ? 0.324 -8.269 -2.966 1.00 89.06 167 TYR A C 1
ATOM 1282 O O . TYR A 1 167 ? 1.055 -9.243 -3.119 1.00 89.06 167 TYR A O 1
ATOM 1290 N N . THR A 1 168 ? 0.424 -7.196 -3.747 1.00 89.75 168 THR A N 1
ATOM 1291 C CA . THR A 1 168 ? 1.322 -7.118 -4.912 1.00 89.75 168 THR A CA 1
ATOM 1292 C C . THR A 1 168 ? 2.411 -6.066 -4.734 1.00 89.75 168 THR A C 1
ATOM 1294 O O . THR A 1 168 ? 3.556 -6.250 -5.152 1.00 89.75 168 THR A O 1
ATOM 1297 N N . SER A 1 169 ? 2.096 -4.946 -4.078 1.00 90.56 169 SER A N 1
ATOM 1298 C CA . SER A 1 169 ? 3.031 -3.830 -3.942 1.00 90.56 169 SER A CA 1
ATOM 1299 C C . SER A 1 169 ? 2.773 -2.993 -2.695 1.00 90.56 169 SER A C 1
ATOM 1301 O O . SER A 1 169 ? 1.668 -2.938 -2.167 1.00 90.56 169 SER A O 1
ATOM 1303 N N . PHE A 1 170 ? 3.795 -2.261 -2.245 1.00 92.00 170 PHE A N 1
ATOM 1304 C CA . PHE A 1 170 ? 3.643 -1.309 -1.140 1.00 92.00 170 PHE A CA 1
ATOM 1305 C C . PHE A 1 170 ? 2.680 -0.153 -1.479 1.00 92.00 170 PHE A C 1
ATOM 1307 O O . PHE A 1 170 ? 2.117 0.473 -0.583 1.00 92.00 170 PHE A O 1
ATOM 1314 N N . LEU A 1 171 ? 2.470 0.132 -2.771 1.00 93.00 171 LEU A N 1
ATOM 1315 C CA . LEU A 1 171 ? 1.566 1.184 -3.238 1.00 93.00 171 LEU A CA 1
ATOM 1316 C C . LEU A 1 171 ? 0.101 0.869 -2.904 1.00 93.00 171 LEU A C 1
ATOM 1318 O O . LEU A 1 171 ? -0.683 1.792 -2.694 1.00 93.00 171 LEU A O 1
ATOM 1322 N N . GLU A 1 172 ? -0.261 -0.412 -2.792 1.00 92.25 172 GLU A N 1
ATOM 1323 C CA . GLU A 1 172 ? -1.598 -0.828 -2.353 1.00 92.25 172 GLU A CA 1
ATOM 1324 C C . GLU A 1 172 ? -1.877 -0.388 -0.917 1.00 92.25 172 GLU A C 1
ATOM 1326 O O . GLU A 1 172 ? -2.978 0.072 -0.631 1.00 92.25 172 GLU A O 1
ATOM 1331 N N . ILE A 1 173 ? -0.876 -0.426 -0.030 1.00 93.75 173 ILE A N 1
ATOM 1332 C CA . ILE A 1 173 ? -1.011 0.057 1.352 1.00 93.75 173 ILE A CA 1
ATOM 1333 C C . ILE A 1 173 ? -1.375 1.546 1.357 1.00 93.75 173 ILE A C 1
ATOM 1335 O O . ILE A 1 173 ? -2.311 1.955 2.042 1.00 93.75 173 ILE A O 1
ATOM 1339 N N . LEU A 1 174 ? -0.686 2.354 0.543 1.00 94.81 174 LEU A N 1
ATOM 1340 C CA . LEU A 1 174 ? -0.964 3.788 0.408 1.00 94.81 174 LEU A CA 1
ATOM 1341 C C . LEU A 1 174 ? -2.351 4.049 -0.187 1.00 94.81 174 LEU A C 1
ATOM 1343 O O . LEU A 1 174 ? -3.078 4.928 0.275 1.00 94.81 174 LEU A O 1
ATOM 1347 N N . TYR A 1 175 ? -2.733 3.278 -1.203 1.00 94.69 175 TYR A N 1
ATOM 1348 C CA . TYR A 1 175 ? -4.043 3.385 -1.832 1.00 94.69 175 TYR A CA 1
ATOM 1349 C C . TYR A 1 175 ? -5.179 3.021 -0.859 1.00 94.69 175 TYR A C 1
ATOM 1351 O O . TYR A 1 175 ? -6.136 3.784 -0.713 1.00 94.69 175 TYR A O 1
ATOM 1359 N N . LEU A 1 176 ? -5.054 1.905 -0.137 1.00 94.06 176 LEU A N 1
ATOM 1360 C CA . LEU A 1 176 ? -6.046 1.456 0.840 1.00 94.06 176 LEU A CA 1
ATOM 1361 C C . LEU A 1 176 ? -6.147 2.440 2.011 1.00 94.06 176 LEU A C 1
ATOM 1363 O O . LEU A 1 176 ? -7.255 2.745 2.455 1.00 94.06 176 LEU A O 1
ATOM 1367 N N . ALA A 1 177 ? -5.019 3.008 2.450 1.00 94.12 177 ALA A N 1
ATOM 1368 C CA . ALA A 1 177 ? -4.982 4.069 3.452 1.00 94.12 177 ALA A CA 1
ATOM 1369 C C . ALA A 1 177 ? -5.716 5.332 2.993 1.00 94.12 177 ALA A C 1
ATOM 1371 O O . ALA A 1 177 ? -6.618 5.796 3.688 1.00 94.12 177 ALA A O 1
ATOM 1372 N N . LYS A 1 178 ? -5.414 5.824 1.783 1.00 93.81 178 LYS A N 1
ATOM 1373 C CA . LYS A 1 178 ? -6.124 6.948 1.150 1.00 93.81 178 LYS A CA 1
ATOM 1374 C C . LYS A 1 178 ? -7.634 6.701 1.077 1.00 93.81 178 LYS A C 1
ATOM 1376 O O . LYS A 1 178 ? -8.424 7.624 1.274 1.00 93.81 178 LYS A O 1
ATOM 1381 N N . ARG A 1 179 ? -8.042 5.483 0.707 1.00 91.75 179 ARG A N 1
ATOM 1382 C CA . ARG A 1 179 ? -9.437 5.163 0.381 1.00 91.75 179 ARG A CA 1
ATOM 1383 C C . ARG A 1 179 ? -10.296 4.927 1.621 1.00 91.75 179 ARG A C 1
ATOM 1385 O O . ARG A 1 179 ? -11.422 5.428 1.678 1.00 91.75 179 ARG A O 1
ATOM 1392 N N . PHE A 1 180 ? -9.782 4.170 2.587 1.00 91.69 180 PHE A N 1
ATOM 1393 C CA . PHE A 1 180 ? -10.578 3.620 3.686 1.00 91.69 180 PHE A CA 1
ATOM 1394 C C . PHE A 1 180 ? -10.091 4.018 5.084 1.00 91.69 180 PHE A C 1
ATOM 1396 O O . PHE A 1 180 ? -10.836 3.831 6.048 1.00 91.69 180 PHE A O 1
ATOM 1403 N N . SER A 1 181 ? -8.879 4.565 5.217 1.00 92.38 181 SER A N 1
ATOM 1404 C CA . SER A 1 181 ? -8.200 4.766 6.506 1.00 92.38 181 SER A CA 1
ATOM 1405 C C . SER A 1 181 ? -8.264 3.544 7.440 1.00 92.38 181 SER A C 1
ATOM 1407 O O . SER A 1 181 ? -8.666 3.670 8.609 1.00 92.38 181 SER A O 1
ATOM 1409 N N . PRO A 1 182 ? -7.922 2.343 6.933 1.00 94.12 182 PRO A N 1
ATOM 1410 C CA . PRO A 1 182 ? -8.187 1.092 7.611 1.00 94.12 182 PRO A CA 1
ATOM 1411 C C . PRO A 1 182 ? -7.198 0.846 8.754 1.00 94.12 182 PRO A C 1
ATOM 1413 O O . PRO A 1 182 ? -6.237 1.589 8.984 1.00 94.12 182 PRO A O 1
ATOM 1416 N N . VAL A 1 183 ? -7.453 -0.238 9.475 1.00 92.00 183 VAL A N 1
ATOM 1417 C CA . VAL A 1 183 ? -6.446 -0.924 10.284 1.00 92.00 183 VAL A CA 1
ATOM 1418 C C . VAL A 1 183 ? -5.909 -2.081 9.447 1.00 92.00 183 VAL A C 1
ATOM 1420 O O . VAL A 1 183 ? -6.699 -2.882 8.947 1.00 92.00 183 VAL A O 1
ATOM 1423 N N . PHE A 1 184 ? -4.591 -2.156 9.264 1.00 92.44 184 PHE A N 1
ATOM 1424 C CA . PHE A 1 184 ? -3.977 -3.215 8.467 1.00 92.44 184 PHE A CA 1
ATOM 1425 C C . PHE A 1 184 ? -3.734 -4.446 9.322 1.00 92.44 184 PHE A C 1
ATOM 1427 O O . PHE A 1 184 ? -3.370 -4.354 10.494 1.00 92.44 184 PHE A O 1
ATOM 1434 N N . VAL A 1 185 ? -3.922 -5.606 8.715 1.00 90.62 185 VAL A N 1
ATOM 1435 C CA . VAL A 1 185 ? -3.786 -6.894 9.366 1.00 90.62 185 VAL A CA 1
ATOM 1436 C C . VAL A 1 185 ? -3.025 -7.828 8.437 1.00 90.62 185 VAL A C 1
ATOM 1438 O O . VAL A 1 185 ? -3.426 -8.068 7.298 1.00 90.62 185 VAL A O 1
ATOM 1441 N N . PHE A 1 186 ? -1.917 -8.359 8.941 1.00 86.75 186 PHE A N 1
ATOM 1442 C CA . PHE A 1 186 ? -1.122 -9.363 8.245 1.00 86.75 186 PHE A CA 1
ATOM 1443 C C . PHE A 1 186 ? -1.370 -10.721 8.890 1.00 86.75 186 PHE A C 1
ATOM 1445 O O . PHE A 1 186 ? -1.256 -10.854 10.115 1.00 86.75 186 PHE A O 1
ATOM 1452 N N . ALA A 1 187 ? -1.693 -11.716 8.066 1.00 82.31 187 ALA A N 1
ATOM 1453 C CA . ALA A 1 187 ? -1.746 -13.098 8.517 1.00 82.31 187 ALA A CA 1
ATOM 1454 C C . ALA A 1 187 ? -0.346 -13.543 8.965 1.00 82.31 187 ALA A C 1
ATOM 1456 O O . ALA A 1 187 ? 0.667 -13.129 8.389 1.00 82.31 187 ALA A O 1
ATOM 1457 N N . THR A 1 188 ? -0.280 -14.333 10.032 1.00 77.06 188 THR A N 1
ATOM 1458 C CA . THR A 1 188 ? 0.976 -14.891 10.527 1.00 77.06 188 THR A CA 1
ATOM 1459 C C . THR A 1 188 ? 0.812 -16.379 10.747 1.00 77.06 188 THR A C 1
ATOM 1461 O O . THR A 1 188 ? -0.188 -16.819 11.299 1.00 77.06 188 THR A O 1
ATOM 1464 N N . GLU A 1 189 ? 1.820 -17.148 10.347 1.00 69.44 189 GLU A N 1
ATOM 1465 C CA . GLU A 1 189 ? 1.866 -18.577 10.635 1.00 69.44 189 GLU A CA 1
ATOM 1466 C C . GLU A 1 189 ? 2.095 -18.759 12.139 1.00 69.44 189 GLU A C 1
ATOM 1468 O O . GLU A 1 189 ? 3.166 -18.459 12.668 1.00 69.44 189 GLU A O 1
ATOM 1473 N N . GLY A 1 190 ? 1.061 -19.175 12.866 1.00 59.72 190 GLY A N 1
ATOM 1474 C CA . GLY A 1 190 ? 1.188 -19.549 14.268 1.00 59.72 190 GLY A CA 1
ATOM 1475 C C . GLY A 1 190 ? 1.753 -20.963 14.389 1.00 59.72 190 GLY A C 1
ATOM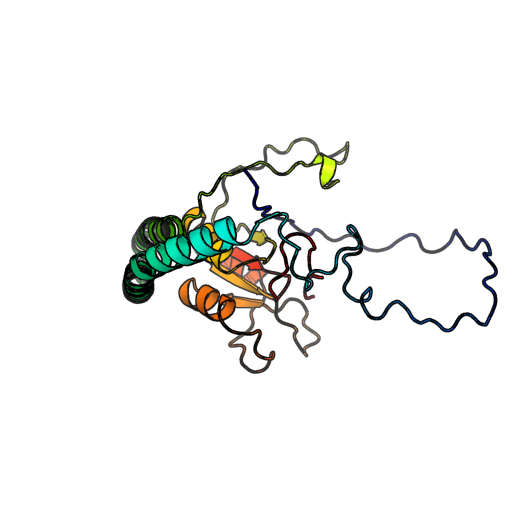 1476 O O . GLY A 1 190 ? 1.245 -21.884 13.765 1.00 59.72 190 GLY A O 1
ATOM 1477 N N . LYS A 1 191 ? 2.754 -21.174 15.254 1.00 55.81 191 LYS A N 1
ATOM 1478 C CA . LYS A 1 191 ? 3.142 -22.527 15.720 1.00 55.81 191 LYS A CA 1
ATOM 1479 C C . LYS A 1 191 ? 2.100 -23.147 16.676 1.00 55.81 191 LYS A C 1
ATOM 1481 O O . LYS A 1 191 ? 2.289 -24.263 17.146 1.00 55.81 191 LYS A O 1
ATOM 1486 N N . SER A 1 192 ? 1.051 -22.401 17.021 1.00 49.94 192 SER A N 1
ATOM 1487 C CA . SER A 1 192 ? 0.005 -22.794 17.967 1.00 49.94 192 SER A CA 1
ATOM 1488 C C . SER A 1 192 ? -1.171 -23.434 17.230 1.00 49.94 192 SER A C 1
ATOM 1490 O O . SER A 1 192 ? -1.550 -22.950 16.169 1.00 49.94 192 SER A O 1
ATOM 1492 N N . ASN A 1 193 ? -1.790 -24.457 17.828 1.00 54.03 193 ASN A N 1
ATOM 1493 C CA . ASN A 1 193 ? -3.039 -25.080 17.357 1.00 54.03 193 ASN A CA 1
ATOM 1494 C C . ASN A 1 193 ? -4.226 -24.095 17.247 1.00 54.03 193 ASN A C 1
ATOM 1496 O O . ASN A 1 193 ? -5.253 -24.443 16.670 1.00 54.03 193 ASN A O 1
ATOM 1500 N N . ASP A 1 194 ? -4.095 -22.874 17.776 1.00 57.62 194 ASP A N 1
ATOM 1501 C CA . ASP A 1 194 ? -5.030 -21.776 17.529 1.00 57.62 194 ASP A CA 1
ATOM 1502 C C . ASP A 1 194 ? -4.737 -21.133 16.159 1.00 57.62 194 ASP A C 1
ATOM 1504 O O . ASP A 1 194 ? -3.954 -20.187 16.043 1.00 57.62 194 ASP A O 1
ATOM 1508 N N . GLY A 1 195 ? -5.373 -21.660 15.109 1.00 58.53 195 GLY A N 1
ATOM 1509 C CA . GLY A 1 195 ? -5.392 -21.043 13.778 1.00 58.53 195 GLY A CA 1
ATOM 1510 C C . GLY A 1 195 ? -6.014 -19.636 13.790 1.00 58.53 195 GLY A C 1
ATOM 1511 O O . GLY A 1 195 ? -6.819 -19.293 14.662 1.00 58.53 195 GLY A O 1
ATOM 1512 N N . GLY A 1 196 ? -5.645 -18.793 12.821 1.00 67.62 196 GLY A N 1
ATOM 1513 C CA . GLY A 1 196 ? -6.267 -17.474 12.632 1.00 67.62 196 GLY A CA 1
ATOM 1514 C C . GLY A 1 196 ? -5.745 -16.344 13.530 1.00 67.62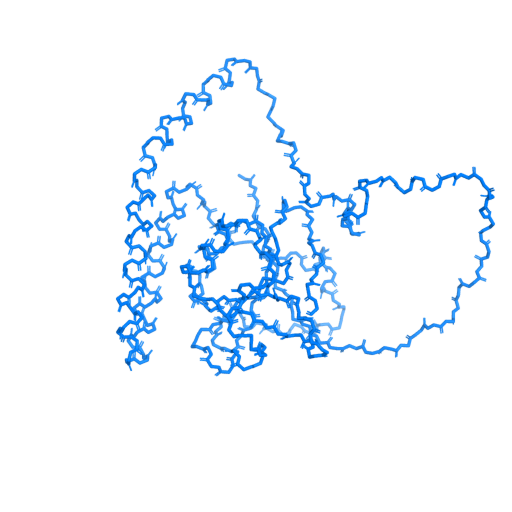 196 GLY A C 1
ATOM 1515 O O . GLY A 1 196 ? -6.452 -15.354 13.769 1.00 67.62 196 GLY A O 1
ATOM 1516 N N . LEU A 1 197 ? -4.516 -16.459 14.034 1.00 78.25 197 LEU A N 1
ATOM 1517 C CA . LEU A 1 197 ? -3.836 -15.350 14.691 1.00 78.25 197 LEU A CA 1
ATOM 1518 C C . LEU A 1 197 ? -3.343 -14.334 13.657 1.00 78.25 197 LEU A C 1
ATOM 1520 O O . LEU A 1 197 ? -2.721 -14.678 12.655 1.00 78.25 197 LEU A O 1
ATOM 1524 N N . VAL A 1 198 ? -3.596 -13.053 13.921 1.00 83.38 198 VAL A N 1
ATOM 1525 C CA . VAL A 1 198 ? -3.233 -11.977 13.001 1.00 83.38 198 VAL A CA 1
ATOM 1526 C C . VAL A 1 198 ? -2.481 -10.848 13.694 1.00 83.38 198 VAL A C 1
ATOM 1528 O O . VAL A 1 198 ? -2.712 -10.537 14.868 1.00 83.38 198 VAL A O 1
ATOM 1531 N N . HIS A 1 199 ? -1.568 -10.223 12.952 1.00 86.19 199 HIS A N 1
ATOM 1532 C CA . HIS A 1 199 ? -0.786 -9.089 13.425 1.00 86.19 199 HIS A CA 1
ATOM 1533 C C . HIS A 1 199 ? -1.423 -7.776 12.981 1.00 86.19 199 HIS A C 1
ATOM 1535 O O . HIS A 1 199 ? -1.567 -7.520 11.784 1.00 86.19 199 HIS A O 1
ATOM 1541 N N . VAL A 1 200 ? -1.766 -6.932 13.951 1.00 88.31 200 VAL A N 1
ATOM 1542 C CA . VAL A 1 200 ? -2.368 -5.618 13.712 1.00 88.31 200 VAL A CA 1
ATOM 1543 C C . VAL A 1 200 ? -1.269 -4.589 13.467 1.00 88.31 200 VAL A C 1
ATOM 1545 O O . VAL A 1 200 ? -0.378 -4.440 14.294 1.00 88.31 200 VAL A O 1
ATOM 1548 N N . CYS A 1 201 ? -1.361 -3.860 12.357 1.00 87.81 201 CYS A N 1
ATOM 1549 C CA . CYS A 1 201 ? -0.434 -2.803 11.971 1.00 87.81 201 CYS A CA 1
ATOM 1550 C C . CYS A 1 201 ? -1.160 -1.472 11.741 1.00 87.81 201 CYS A C 1
ATOM 1552 O O . CYS A 1 201 ? -2.233 -1.410 11.130 1.00 87.81 201 CYS A O 1
ATOM 1554 N N . GLY A 1 202 ? -0.521 -0.380 12.164 1.00 90.06 202 GLY A N 1
ATOM 1555 C CA . GLY A 1 202 ? -0.847 0.963 11.675 1.00 90.06 202 GLY A CA 1
ATOM 1556 C C . GLY A 1 202 ? -0.343 1.190 10.242 1.00 90.06 202 GLY A C 1
ATOM 1557 O O . GLY A 1 202 ? 0.361 0.351 9.686 1.00 90.06 202 GLY A O 1
ATOM 1558 N N . LEU A 1 203 ? -0.655 2.347 9.648 1.00 92.06 203 LEU A N 1
ATOM 1559 C CA . LEU A 1 203 ? -0.211 2.702 8.290 1.00 92.06 203 LEU A CA 1
ATOM 1560 C C . LEU A 1 203 ? 1.316 2.659 8.142 1.00 92.06 203 LEU A C 1
ATOM 1562 O O . LEU A 1 203 ? 1.833 2.007 7.240 1.00 92.06 203 LEU A O 1
ATOM 1566 N N . VAL A 1 204 ? 2.038 3.336 9.038 1.00 91.69 204 VAL A N 1
ATOM 1567 C CA . VAL A 1 204 ? 3.506 3.424 8.983 1.00 91.69 204 VAL A CA 1
ATOM 1568 C C . VAL A 1 204 ? 4.142 2.045 9.139 1.00 91.69 204 VAL A C 1
ATOM 1570 O O . VAL A 1 204 ? 5.068 1.702 8.411 1.00 91.69 204 VAL A O 1
ATOM 1573 N N . GLU A 1 205 ? 3.610 1.229 10.047 1.00 89.94 205 GLU A N 1
ATOM 1574 C CA . GLU A 1 205 ? 4.098 -0.128 10.283 1.00 89.94 205 GLU A CA 1
ATOM 1575 C C . GLU A 1 205 ? 3.797 -1.063 9.106 1.00 89.94 205 GLU A C 1
ATOM 1577 O O . GLU A 1 205 ? 4.667 -1.826 8.692 1.00 89.94 205 GLU A O 1
ATOM 1582 N N . ALA A 1 206 ? 2.603 -0.967 8.515 1.00 90.62 206 ALA A N 1
ATOM 1583 C CA . ALA A 1 206 ? 2.246 -1.714 7.315 1.00 90.62 206 ALA A CA 1
ATOM 1584 C C . ALA A 1 206 ? 3.135 -1.321 6.127 1.00 90.62 206 ALA A C 1
ATOM 1586 O O . ALA A 1 206 ? 3.617 -2.193 5.404 1.00 90.62 206 ALA A O 1
ATOM 1587 N N . LEU A 1 207 ? 3.417 -0.023 5.963 1.00 92.19 207 LEU A N 1
ATOM 1588 C CA . LEU A 1 207 ? 4.318 0.474 4.927 1.00 92.19 207 LEU A CA 1
ATOM 1589 C C . LEU A 1 207 ? 5.753 -0.015 5.164 1.00 92.19 207 LEU A C 1
ATOM 1591 O O . LEU A 1 207 ? 6.364 -0.565 4.250 1.00 92.19 207 LEU A O 1
ATOM 1595 N N . TYR A 1 208 ? 6.267 0.102 6.389 1.00 90.94 208 TYR A N 1
ATOM 1596 C CA . TYR A 1 208 ? 7.587 -0.414 6.752 1.00 90.94 208 TYR A CA 1
ATOM 1597 C C . TYR A 1 208 ? 7.696 -1.915 6.472 1.00 90.94 208 TYR A C 1
ATOM 1599 O O . TYR A 1 208 ? 8.624 -2.347 5.794 1.00 90.94 208 TYR A O 1
ATOM 1607 N N . ARG A 1 209 ? 6.704 -2.703 6.901 1.00 87.12 209 ARG A N 1
ATOM 1608 C CA . ARG A 1 209 ? 6.651 -4.149 6.655 1.00 87.12 209 ARG A CA 1
ATOM 1609 C C . ARG A 1 209 ? 6.554 -4.488 5.170 1.00 87.12 209 ARG A C 1
ATOM 1611 O O . ARG A 1 209 ? 7.051 -5.529 4.757 1.00 87.12 209 ARG A O 1
ATOM 1618 N N . SER A 1 210 ? 5.946 -3.619 4.366 1.00 88.31 210 SER A N 1
ATOM 1619 C CA . SER A 1 210 ? 5.871 -3.808 2.915 1.00 88.31 210 SER A CA 1
ATOM 1620 C C . SER A 1 210 ? 7.158 -3.514 2.161 1.00 88.31 210 SER A C 1
ATOM 1622 O O . SER A 1 210 ? 7.396 -4.088 1.094 1.00 88.31 210 SER A O 1
ATOM 1624 N N . LEU A 1 211 ? 7.997 -2.647 2.723 1.00 87.81 211 LEU A N 1
ATOM 1625 C CA . LEU A 1 211 ? 9.314 -2.318 2.189 1.00 87.81 211 LEU A CA 1
ATOM 1626 C C . LEU A 1 211 ? 10.390 -3.272 2.713 1.00 87.81 211 LEU A C 1
ATOM 1628 O O . LEU A 1 211 ? 11.324 -3.598 1.982 1.00 87.81 211 LEU A O 1
ATOM 1632 N N . ALA A 1 212 ? 10.245 -3.745 3.951 1.00 83.31 212 ALA A N 1
ATOM 1633 C CA . ALA A 1 212 ? 11.116 -4.748 4.535 1.00 83.31 212 ALA A CA 1
ATOM 1634 C C . ALA A 1 212 ? 10.990 -6.089 3.793 1.00 83.31 212 ALA A C 1
ATOM 1636 O O . ALA A 1 212 ? 9.926 -6.455 3.283 1.00 83.31 212 ALA A O 1
ATOM 1637 N N . MET A 1 213 ? 12.088 -6.848 3.740 1.00 67.00 213 MET A N 1
ATOM 1638 C CA . MET A 1 213 ? 11.995 -8.264 3.381 1.00 67.00 213 MET A CA 1
ATOM 1639 C C . MET A 1 213 ? 11.094 -8.986 4.390 1.00 67.00 213 MET A C 1
ATOM 1641 O O . MET A 1 213 ? 11.061 -8.573 5.552 1.00 67.00 213 MET A O 1
ATOM 1645 N N . PRO A 1 214 ? 10.378 -10.052 3.987 1.00 63.28 214 PRO A N 1
ATOM 1646 C CA . PRO A 1 214 ? 9.620 -10.867 4.926 1.00 63.28 214 PRO A CA 1
ATOM 1647 C C . PRO A 1 214 ? 10.589 -11.448 5.965 1.00 63.28 214 PRO A C 1
ATOM 1649 O O . PRO A 1 214 ? 11.322 -12.394 5.692 1.00 63.28 214 PRO A O 1
ATOM 1652 N N . VAL A 1 215 ? 10.649 -10.822 7.141 1.00 50.72 215 VAL A N 1
ATOM 1653 C CA . VAL A 1 215 ? 11.454 -11.301 8.265 1.00 50.72 215 VAL A CA 1
ATOM 1654 C C . VAL A 1 215 ? 10.656 -12.392 8.964 1.00 50.72 215 VAL A C 1
ATOM 1656 O O . VAL A 1 215 ? 9.450 -12.250 9.171 1.00 50.72 215 VAL A O 1
ATOM 1659 N N . SER A 1 216 ? 11.348 -13.475 9.300 1.00 51.38 216 SER A N 1
ATOM 1660 C CA . SER A 1 216 ? 10.858 -14.668 9.983 1.00 51.38 216 SER A CA 1
ATOM 1661 C C . SER A 1 216 ? 9.888 -14.350 11.129 1.00 51.38 216 SER A C 1
ATOM 1663 O O . SER A 1 216 ? 10.071 -13.380 11.867 1.00 51.38 216 SER A O 1
ATOM 1665 N N . VAL A 1 217 ? 8.899 -15.231 11.291 1.00 55.88 217 VAL A N 1
ATOM 1666 C CA . VAL A 1 217 ? 7.769 -15.241 12.248 1.00 55.88 217 VAL A CA 1
ATOM 1667 C C . VAL A 1 217 ? 8.126 -14.845 13.700 1.00 55.88 217 VAL A C 1
ATOM 1669 O O . VAL A 1 217 ? 7.267 -14.426 14.467 1.00 55.88 217 VAL A O 1
ATOM 1672 N N . GLU A 1 218 ? 9.399 -14.906 14.087 1.00 50.97 218 GLU A N 1
ATOM 1673 C CA . GLU A 1 218 ? 9.899 -14.672 15.448 1.00 50.97 218 GLU A CA 1
ATOM 1674 C C . GLU A 1 218 ? 9.867 -13.221 15.956 1.00 50.97 218 GLU A C 1
ATOM 1676 O O . GLU A 1 218 ? 9.958 -13.016 17.163 1.00 50.97 218 GLU A O 1
ATOM 1681 N N . ARG A 1 219 ? 9.704 -12.198 15.100 1.00 51.88 219 ARG A N 1
ATOM 1682 C CA . ARG A 1 219 ? 9.646 -10.783 15.555 1.00 51.88 219 ARG A CA 1
ATOM 1683 C C . ARG A 1 219 ? 8.235 -10.205 15.695 1.00 51.88 219 ARG A C 1
ATOM 1685 O O . ARG A 1 219 ? 8.080 -8.986 15.793 1.00 51.88 219 ARG A O 1
ATOM 1692 N N . VAL A 1 220 ? 7.201 -11.039 15.660 1.00 56.94 220 VAL A N 1
ATOM 1693 C CA . VAL A 1 220 ? 5.814 -10.568 15.590 1.00 56.94 220 VAL A CA 1
ATOM 1694 C C . VAL A 1 220 ? 5.269 -10.291 17.002 1.00 56.94 220 VAL A C 1
ATOM 1696 O O . VAL A 1 220 ? 5.177 -11.179 17.844 1.00 56.94 220 VAL A O 1
ATOM 1699 N N . LYS A 1 221 ? 4.941 -9.015 17.252 1.00 60.88 221 LYS A N 1
ATOM 1700 C CA . LYS A 1 221 ? 4.256 -8.456 18.438 1.00 60.88 221 LYS A CA 1
ATOM 1701 C C . LYS A 1 221 ? 2.815 -9.017 18.576 1.00 60.88 221 LYS A C 1
ATOM 1703 O O . LYS A 1 221 ? 2.395 -9.761 17.694 1.00 60.88 221 LYS A O 1
ATOM 1708 N N . PRO A 1 222 ? 2.053 -8.754 19.668 1.00 62.22 222 PRO A N 1
ATOM 1709 C CA . PRO A 1 222 ? 1.016 -9.680 20.130 1.00 62.22 222 PRO A CA 1
ATOM 1710 C C . PRO A 1 222 ? -0.040 -9.964 19.064 1.00 62.22 222 PRO A C 1
ATOM 1712 O O . PRO A 1 222 ? -0.743 -9.071 18.586 1.00 62.22 222 PRO A O 1
ATOM 1715 N N . THR A 1 223 ? -0.149 -11.241 18.731 1.00 72.25 223 THR A N 1
ATOM 1716 C CA . THR A 1 223 ? -1.138 -11.803 17.829 1.00 72.25 223 THR A CA 1
ATOM 1717 C C . THR A 1 223 ? -2.524 -11.759 18.465 1.00 72.25 223 THR A C 1
ATOM 1719 O O . THR A 1 223 ? -2.698 -12.059 19.64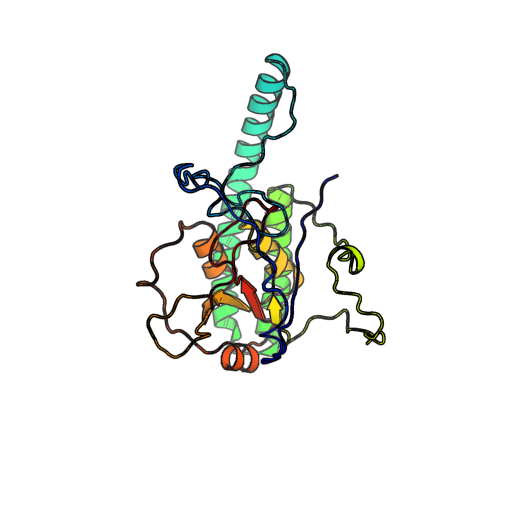6 1.00 72.25 223 THR A O 1
ATOM 1722 N N . ARG A 1 224 ? -3.529 -11.349 17.687 1.00 81.81 224 ARG A N 1
ATOM 1723 C CA . ARG A 1 224 ? -4.936 -11.286 18.118 1.00 81.81 224 ARG A CA 1
ATOM 1724 C C . ARG A 1 224 ? -5.805 -12.074 17.152 1.00 81.81 224 ARG A C 1
ATOM 1726 O O . ARG A 1 224 ? -5.430 -12.242 15.996 1.00 81.81 224 ARG A O 1
ATOM 1733 N N . LYS A 1 225 ? -6.982 -12.516 17.596 1.00 86.75 225 LYS A N 1
ATOM 1734 C CA . LYS A 1 225 ? -7.993 -13.067 16.686 1.00 86.75 225 LYS A CA 1
ATOM 1735 C C . LYS A 1 225 ? -8.579 -11.934 15.851 1.00 86.75 225 LYS A C 1
ATOM 1737 O O . LYS A 1 225 ? -8.871 -10.860 16.379 1.00 86.75 225 LYS A O 1
ATOM 1742 N N . ILE A 1 226 ? -8.795 -12.175 14.558 1.00 85.44 226 ILE A N 1
ATOM 1743 C CA . ILE A 1 226 ? -9.349 -11.162 13.648 1.00 85.44 226 ILE A CA 1
ATOM 1744 C C . ILE A 1 226 ? -10.691 -10.601 14.145 1.00 85.44 226 ILE A C 1
ATOM 1746 O O . ILE A 1 226 ? -10.919 -9.397 14.062 1.00 85.44 226 ILE A O 1
ATOM 1750 N N . ALA A 1 227 ? -11.530 -11.441 14.761 1.00 87.44 227 ALA A N 1
ATOM 1751 C CA . ALA A 1 227 ? -12.808 -11.033 15.342 1.00 87.44 227 ALA A CA 1
ATOM 1752 C C . ALA A 1 227 ? -12.649 -9.938 16.414 1.00 87.44 227 ALA A C 1
ATOM 1754 O O . ALA A 1 227 ? -13.427 -8.984 16.453 1.00 87.44 227 ALA A O 1
ATOM 1755 N N . ASP A 1 228 ? -11.609 -10.027 17.245 1.00 88.38 228 ASP A N 1
ATOM 1756 C CA . ASP A 1 228 ? -11.335 -9.026 18.279 1.00 88.38 228 ASP A CA 1
ATOM 1757 C C . ASP A 1 228 ? -10.798 -7.725 17.682 1.00 88.38 228 ASP A C 1
ATOM 1759 O O . ASP A 1 228 ? -11.074 -6.638 18.196 1.00 88.38 228 ASP A O 1
ATOM 1763 N N . VAL A 1 229 ? -10.045 -7.822 16.583 1.00 88.25 229 VAL A N 1
ATOM 1764 C CA . VAL A 1 229 ? -9.546 -6.656 15.847 1.00 88.25 229 VAL A CA 1
ATOM 1765 C C . VAL A 1 229 ? -10.708 -5.898 15.220 1.00 88.25 229 VAL A C 1
ATOM 1767 O O . VAL A 1 229 ? -10.809 -4.690 15.411 1.00 88.25 229 VAL A O 1
ATOM 1770 N N . VAL A 1 230 ? -11.620 -6.602 14.547 1.00 90.94 230 VAL A N 1
ATOM 1771 C CA . VAL A 1 230 ? -12.806 -6.010 13.909 1.00 90.94 230 VAL A CA 1
ATOM 1772 C C . VAL A 1 230 ? -13.696 -5.305 14.933 1.00 90.94 230 VAL A C 1
ATOM 1774 O O . VAL A 1 230 ? -14.150 -4.194 14.679 1.00 90.94 230 VAL A O 1
ATOM 1777 N N . ARG A 1 231 ? -13.881 -5.890 16.124 1.00 89.62 231 ARG A N 1
ATOM 1778 C CA . ARG A 1 231 ? -14.671 -5.283 17.211 1.00 89.62 231 ARG A CA 1
ATOM 1779 C C . ARG A 1 231 ? -14.060 -4.002 17.781 1.00 89.62 231 ARG A C 1
ATOM 1781 O O . ARG A 1 231 ? -14.793 -3.138 18.251 1.00 89.62 231 ARG A O 1
ATOM 1788 N N . ARG A 1 232 ? -12.728 -3.890 17.792 1.00 87.94 232 ARG A N 1
ATOM 1789 C CA . ARG A 1 232 ? -12.000 -2.748 18.380 1.00 87.94 232 ARG A CA 1
ATOM 1790 C C . ARG A 1 232 ? -11.617 -1.684 17.354 1.00 87.94 232 ARG A C 1
ATOM 1792 O O . ARG A 1 232 ? -11.279 -0.566 17.739 1.00 87.94 232 ARG A O 1
ATOM 1799 N N . ALA A 1 233 ? -11.606 -2.026 16.070 1.00 87.50 233 ALA A N 1
ATOM 1800 C CA . ALA A 1 233 ? -11.198 -1.118 15.017 1.00 87.50 233 ALA A CA 1
ATOM 1801 C C . ALA A 1 233 ? -12.219 0.011 14.859 1.00 87.50 233 ALA A C 1
ATOM 1803 O O . ALA A 1 233 ? -13.417 -0.209 14.704 1.00 87.50 233 ALA A O 1
ATOM 1804 N N . SER A 1 234 ? -11.730 1.250 14.850 1.00 84.25 234 SER A N 1
ATOM 1805 C CA . SER A 1 234 ? -12.576 2.386 14.496 1.00 84.25 234 SER A CA 1
ATOM 1806 C C . SER A 1 234 ? -12.916 2.352 13.002 1.00 84.25 234 SER A C 1
ATOM 1808 O O . SER A 1 234 ? -14.042 2.660 12.627 1.00 84.25 234 SER A O 1
ATOM 1810 N N . GLY A 1 235 ? -11.979 1.961 12.136 1.00 87.50 235 GLY A N 1
ATOM 1811 C CA . GLY A 1 235 ? -12.154 1.837 10.684 1.00 87.50 235 GLY A CA 1
ATOM 1812 C C . GLY A 1 235 ? -12.439 0.414 10.192 1.00 87.50 235 GLY A C 1
ATOM 1813 O O . GLY A 1 235 ? -12.497 -0.510 11.000 1.00 87.50 235 GLY A O 1
ATOM 1814 N N . PRO A 1 236 ? -12.593 0.234 8.868 1.00 93.00 236 PRO A N 1
ATOM 1815 C CA . PRO A 1 236 ? -12.560 -1.094 8.264 1.00 93.00 236 PRO A CA 1
ATOM 1816 C C . PRO A 1 236 ? -11.206 -1.765 8.511 1.00 93.00 236 PRO A C 1
ATOM 1818 O O . PRO A 1 236 ? -10.176 -1.098 8.663 1.00 93.00 236 PRO A O 1
ATOM 1821 N N . VAL A 1 237 ? -11.210 -3.092 8.531 1.00 94.06 237 VAL A N 1
ATOM 1822 C CA . VAL A 1 237 ? -10.003 -3.900 8.715 1.00 94.06 237 VAL A CA 1
ATOM 1823 C C . VAL A 1 237 ? -9.563 -4.431 7.362 1.00 94.06 237 VAL A C 1
ATOM 1825 O O . VAL A 1 237 ? -10.315 -5.150 6.717 1.00 94.06 237 VAL A O 1
ATOM 1828 N N . VAL A 1 238 ? -8.352 -4.089 6.929 1.00 94.62 238 VAL A N 1
ATOM 1829 C CA . VAL A 1 238 ? -7.760 -4.624 5.698 1.00 94.62 238 VAL A CA 1
ATOM 1830 C C . VAL A 1 238 ? -6.884 -5.818 6.040 1.00 94.62 238 VAL A C 1
ATOM 1832 O O . VAL A 1 238 ? -5.964 -5.689 6.843 1.00 94.62 238 VAL A O 1
ATOM 1835 N N . VAL A 1 239 ? -7.136 -6.953 5.397 1.00 91.94 239 VAL A N 1
ATOM 1836 C CA . VAL A 1 239 ? -6.390 -8.199 5.566 1.00 91.94 239 VAL A CA 1
ATOM 1837 C C . VAL A 1 239 ? -5.604 -8.496 4.298 1.00 91.94 239 VAL A C 1
ATOM 1839 O O . VAL A 1 239 ? -6.170 -8.536 3.205 1.00 91.94 239 VAL A O 1
ATOM 1842 N N . LEU A 1 240 ? -4.307 -8.751 4.474 1.00 89.94 240 LEU A N 1
ATOM 1843 C CA . LEU A 1 240 ? -3.384 -9.201 3.431 1.00 89.94 240 LEU A CA 1
ATOM 1844 C C . LEU A 1 240 ? -3.022 -10.671 3.708 1.00 89.94 240 LEU A C 1
ATOM 1846 O O . LEU A 1 240 ? -2.037 -10.939 4.406 1.00 89.94 240 LEU A O 1
ATOM 1850 N N . PRO A 1 241 ? -3.841 -11.631 3.239 1.00 87.94 241 PRO A N 1
ATOM 1851 C CA . PRO A 1 241 ? -3.734 -13.036 3.634 1.00 87.94 241 PRO A CA 1
ATOM 1852 C C . PRO A 1 241 ? -2.582 -13.783 2.947 1.00 87.94 241 PRO A C 1
ATOM 1854 O O . PRO A 1 241 ? -2.183 -14.845 3.411 1.00 87.94 241 PRO A O 1
ATOM 1857 N N . GLU A 1 242 ? -2.027 -13.232 1.864 1.00 84.25 242 GLU A N 1
ATOM 1858 C CA . GLU A 1 242 ? -0.916 -13.828 1.107 1.00 84.25 242 GLU A CA 1
ATOM 1859 C C . GLU A 1 242 ? 0.416 -13.837 1.878 1.00 84.25 242 GLU A C 1
ATOM 1861 O O . GLU A 1 242 ? 1.330 -14.576 1.523 1.00 84.25 242 GLU A O 1
ATOM 1866 N N . GLY A 1 243 ? 0.567 -12.988 2.905 1.00 78.38 243 GLY A N 1
ATOM 1867 C CA . GLY A 1 243 ? 1.774 -12.883 3.743 1.00 78.38 243 GLY A CA 1
ATOM 1868 C C . GLY A 1 243 ? 3.026 -12.317 3.059 1.00 78.38 243 GLY A C 1
ATOM 1869 O O . GLY A 1 243 ? 3.897 -11.760 3.729 1.00 78.38 243 GLY A O 1
ATOM 1870 N N . ALA A 1 244 ? 3.105 -12.396 1.733 1.00 83.50 244 ALA A N 1
ATOM 1871 C CA . ALA A 1 244 ? 4.184 -11.882 0.903 1.00 83.50 244 ALA A CA 1
ATOM 1872 C C . ALA A 1 244 ? 3.636 -11.223 -0.370 1.00 83.50 244 ALA A C 1
ATOM 1874 O O . ALA A 1 244 ? 2.460 -11.352 -0.698 1.00 83.50 244 ALA A O 1
ATOM 1875 N N . ARG A 1 245 ? 4.507 -10.489 -1.073 1.00 87.75 245 ARG A N 1
ATOM 1876 C CA . ARG A 1 245 ? 4.154 -9.806 -2.322 1.00 87.75 245 ARG A CA 1
ATOM 1877 C C . ARG A 1 245 ? 4.235 -10.756 -3.516 1.00 87.75 245 ARG A C 1
ATOM 1879 O O . ARG A 1 245 ? 5.258 -11.418 -3.692 1.00 87.75 245 ARG A O 1
ATOM 1886 N N . SER A 1 246 ? 3.206 -10.759 -4.359 1.00 88.38 246 SER A N 1
ATOM 1887 C CA . SER A 1 246 ? 3.174 -11.470 -5.643 1.00 88.38 246 SER A CA 1
ATOM 1888 C C . SER A 1 246 ? 3.491 -10.547 -6.831 1.00 88.38 246 SER A C 1
ATOM 1890 O O . SER A 1 246 ? 3.552 -9.323 -6.708 1.00 88.38 246 SER A O 1
ATOM 1892 N N . ASN A 1 247 ? 3.685 -11.120 -8.022 1.00 87.31 247 ASN A N 1
ATOM 1893 C CA . ASN A 1 247 ? 3.902 -10.368 -9.266 1.00 87.31 247 ASN A CA 1
ATOM 1894 C C . ASN A 1 247 ? 2.627 -9.731 -9.865 1.00 87.31 247 ASN A C 1
ATOM 1896 O O . ASN A 1 247 ? 2.689 -9.194 -10.975 1.00 87.31 247 ASN A O 1
ATOM 1900 N N . GLY A 1 248 ? 1.480 -9.828 -9.182 1.00 84.88 248 GLY A N 1
ATOM 1901 C CA . GLY A 1 248 ? 0.197 -9.265 -9.615 1.00 84.88 248 GLY A CA 1
ATOM 1902 C C . GLY A 1 248 ? -0.515 -10.017 -10.745 1.00 84.88 248 GLY A C 1
ATOM 1903 O O . GLY A 1 248 ? -1.546 -9.550 -11.222 1.00 84.88 248 GLY A O 1
ATOM 1904 N N . LYS A 1 249 ? 0.011 -11.166 -11.194 1.00 84.06 249 LYS A N 1
ATOM 1905 C CA . LYS A 1 249 ? -0.654 -12.050 -12.175 1.00 84.06 249 LYS A CA 1
ATOM 1906 C C . LYS A 1 249 ? -1.028 -13.426 -11.633 1.00 84.06 249 LYS A C 1
ATOM 1908 O O . LYS A 1 249 ? -1.708 -14.174 -12.325 1.00 84.06 249 LYS A O 1
ATOM 1913 N N . ALA A 1 250 ? -0.560 -13.741 -10.438 1.00 85.06 250 ALA A N 1
ATOM 1914 C CA . ALA A 1 250 ? -0.854 -14.958 -9.709 1.00 85.06 250 ALA A CA 1
ATOM 1915 C C . ALA A 1 250 ? -1.066 -14.582 -8.241 1.00 85.06 250 ALA A C 1
ATOM 1917 O O . ALA A 1 250 ? -0.467 -13.616 -7.763 1.00 85.06 250 ALA A O 1
ATOM 1918 N N . VAL A 1 251 ? -1.915 -15.337 -7.552 1.00 85.19 251 VAL A N 1
ATOM 1919 C CA . VAL A 1 251 ? -2.235 -15.127 -6.134 1.00 85.19 251 VAL A CA 1
ATOM 1920 C C . VAL A 1 251 ? -1.537 -16.206 -5.311 1.00 85.19 251 VAL A C 1
ATOM 1922 O O . VAL A 1 251 ? -1.530 -17.3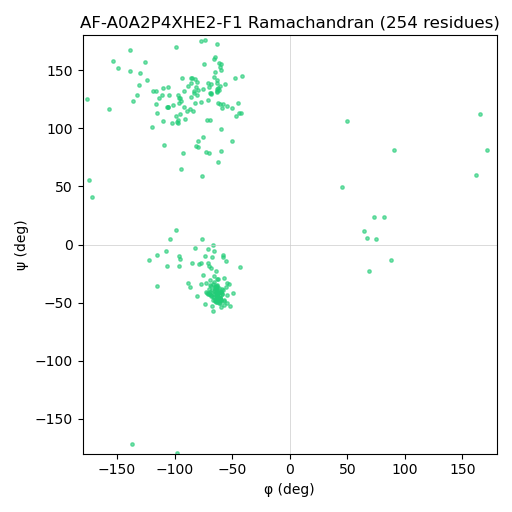79 -5.692 1.00 85.19 251 VAL A O 1
ATOM 1925 N N . LEU A 1 252 ? -0.915 -15.818 -4.197 1.00 85.88 252 LEU A N 1
ATOM 1926 C CA . LEU A 1 252 ? -0.327 -16.773 -3.263 1.00 85.88 252 LEU A CA 1
ATOM 1927 C C . LEU A 1 252 ? -1.410 -17.488 -2.455 1.00 85.88 252 LEU A C 1
ATOM 1929 O O . LEU A 1 252 ? -2.509 -16.979 -2.235 1.00 85.88 252 LEU A O 1
ATOM 1933 N N . ARG A 1 253 ? -1.083 -18.687 -1.969 1.00 85.00 253 ARG A N 1
ATOM 1934 C CA . ARG A 1 253 ? -1.960 -19.382 -1.026 1.00 85.00 253 ARG A CA 1
ATOM 1935 C C . ARG A 1 253 ? -2.085 -18.557 0.248 1.00 85.00 253 ARG A C 1
ATOM 1937 O O . ARG A 1 253 ? -1.088 -18.057 0.762 1.00 85.00 253 ARG A O 1
ATOM 1944 N N . PHE A 1 254 ? -3.313 -18.430 0.733 1.00 86.94 254 PHE A N 1
ATOM 1945 C CA . PHE A 1 254 ? -3.582 -17.712 1.968 1.00 86.94 254 PHE A CA 1
ATOM 1946 C C . PHE A 1 254 ? -3.006 -18.483 3.147 1.00 86.94 254 PHE A C 1
ATOM 1948 O O . PHE A 1 254 ? -3.109 -19.710 3.209 1.00 86.94 254 PHE A O 1
ATOM 1955 N N . ILE A 1 255 ? -2.393 -17.740 4.060 1.00 81.00 255 ILE A N 1
ATOM 1956 C CA . ILE A 1 255 ? -1.903 -18.285 5.318 1.00 81.00 255 ILE A CA 1
ATOM 1957 C C . ILE A 1 255 ? -3.122 -18.675 6.176 1.00 81.00 255 ILE A C 1
ATOM 1959 O O . ILE A 1 255 ? -4.045 -17.858 6.281 1.00 81.00 255 ILE A O 1
ATOM 1963 N N . PRO A 1 256 ? -3.151 -19.900 6.735 1.00 64.19 256 PRO A N 1
ATOM 1964 C CA . PRO A 1 256 ? -4.248 -20.383 7.576 1.00 64.19 256 PRO A CA 1
ATOM 1965 C C . PRO A 1 256 ? -4.348 -19.671 8.936 1.00 64.19 256 PRO A C 1
ATOM 1967 O O . PRO A 1 256 ? -3.318 -19.180 9.450 1.00 64.19 256 PRO A O 1
#

Secondary structure (DSSP, 8-state):
-------------------SS--------TT------TTTTTS-TTT---TTSPPPP-----HHHHHHHHHHHHHHHHHHHHHHHHHHHHHHHHHHHHHHHTTSHHHHHHHHHHHHHHHHHHHHHHTT---------TTTTT---TT-------S---TT-EEE-----HHHHHHHHHHH--EEEEE---SSS---EEEEE-HHHHHHHHHS----GGGPPPPEEHHHHHHH-SSPEEEETTSS---SSS-PPPP-

pLDDT: mean 75.82, std 20.36, range [26.81, 96.5]

Organism: NCBI:txid4796

Radius of gyration: 22.18 Å; Cα contacts (8 Å, |Δi|>4): 288; chains: 1; bounding box: 50×62×53 Å

Sequence (256 aa):
MTQPILQLCSLHSLEDRDAQHLAHRVSIPPNTSLSMEKYSRWADLTTGINPFVPQRRRFTSGWPVTILQAVSGSVLALLRFPLVLVSTVALVLINVIVSILAVIPFLGRLLKRLTEWLLCSLILLIFGVFTTEEGANTRRLGLATAKAKSSKGSTRVGPGDVVVCNYTSFLEILYLAKRFSPVFVFATEGKSNDGGLVHVCGLVEALYRSLAMPVSVERVKPTRKIADVVRRASGPVVVLPEGARSNGKAVLRFIP

Foldseek 3Di:
DDDFDWDFDDDDDDDDDDDDDDPDDDDDDPDDPPPPVPQQPQQFPVQSDRQPDADDDPDPDDPVRVVVCVVVVVVLCVVLVVVLVVLLVVLVVVVVVLVVVCVPVPVSVVSQLVSLLVSLVSNCVSVVHDDDDDDDPCVVVVVDDVPPPDPVPPPDFWQLAERETEAAALNVLSVCCNPWVAWEWEAAADPDPPPQWIATDHSSRSSVCRVDDLDDRVVGDDTDHVNVVSVPIRTYYYYHQQNHHTSSPHGHDGRD

Mean predicted aligned error: 12.79 Å

Solvent-accessible surface area (backbone atoms only — not comparable to full-atom values): 15741 Å² total; per-residue (Å²): 143,82,88,81,89,78,55,69,70,86,90,77,89,84,81,88,90,84,82,90,89,82,93,73,88,79,89,74,79,96,80,73,81,80,69,64,56,86,71,55,84,63,29,21,90,90,73,66,37,45,27,83,54,80,76,82,72,92,69,92,65,56,72,70,54,49,51,53,49,52,51,55,49,48,54,51,44,66,64,38,48,62,55,50,51,53,51,51,52,50,46,53,54,49,50,53,54,39,62,66,53,38,82,45,65,68,62,23,49,52,51,45,42,53,49,35,30,52,48,31,47,50,51,35,51,69,74,66,56,82,89,74,92,73,83,78,61,43,73,85,69,65,69,65,49,101,78,66,71,80,67,82,67,72,90,69,86,43,60,64,39,78,43,32,30,72,43,48,56,56,64,53,56,40,49,47,32,34,74,58,47,44,41,38,32,39,44,41,84,60,97,51,94,65,71,50,36,24,35,79,29,54,70,68,52,46,46,50,57,52,72,42,75,90,70,67,79,87,78,69,66,85,66,39,49,58,72,61,49,38,75,67,39,79,29,21,32,35,35,32,38,42,68,53,72,26,63,72,78,27,71,64,73,62,58,90